Protein AF-A0A535L6H9-F1 (afdb_monomer)

Sequence (339 aa):
MADSEIERLRDAIDCAWEEALKFGLDPFPTHFELVPATIMYEFASYGLPGRFSHWTHGKAYYRQKMQYDFGLSKIYEMVVNTNPSYAFLMDMNNLLQNTFVAAHVFGHTDFFKNNAYFQSTSRRMIDKVSIHAERVAKYEFDHGKAEVERFLDAALSIQEHIDYNLLLHGDESPKKEEQKSTRPTTEYDDLWGLDRKAKEAEEERDRRPGRPPKFPEKPEKDILLFLMRYAPHLQPWQRDIIEIVRTEMLYFIPQAQTKVMNEGWACLTGESLVLTERGLLRYDTLHELLAQGEGVTVGSGNGAPDSITDRHVRRNASTIRLRTRRGLVLEGDDEHKLN

Solvent-accessible surface area (backbone atoms only — not comparable to full-atom values): 20198 Å² total; per-residue (Å²): 132,58,74,70,55,54,51,54,47,51,54,42,43,54,50,38,51,56,50,40,47,73,77,65,51,65,46,51,61,68,48,79,43,79,36,54,67,72,57,53,36,44,38,70,32,59,70,48,69,56,52,60,92,53,70,68,36,56,53,39,26,52,53,54,47,52,33,37,79,70,70,74,48,83,78,66,66,50,77,47,82,31,73,64,18,44,34,40,37,42,61,89,52,54,71,69,54,49,43,53,48,49,43,48,49,46,52,43,34,22,44,55,68,72,37,73,67,41,69,85,44,59,47,60,47,59,64,49,31,37,55,48,22,53,53,52,54,49,45,26,69,77,66,34,52,73,56,45,48,57,51,48,52,56,48,59,74,50,43,81,44,47,62,83,60,67,79,73,70,67,66,95,60,84,76,71,83,77,76,82,78,87,70,89,84,56,102,67,53,72,79,75,34,58,69,52,52,51,49,51,52,49,54,57,60,64,69,42,89,88,62,79,76,66,80,62,86,60,92,72,70,25,50,50,62,47,47,57,73,65,48,85,85,62,48,74,69,56,36,45,53,39,50,49,50,45,55,53,38,63,54,49,45,42,56,67,75,39,40,56,80,65,77,48,63,103,52,80,49,55,80,37,74,40,70,36,83,89,40,78,37,38,39,46,60,49,50,50,42,50,71,73,68,48,89,55,38,28,76,59,86,76,87,46,74,36,68,73,84,78,86,87,83,75,79,90,61,62,67,47,72,50,69,47,97,87,68,52,74,49,63,31,56,67,83,65,78,84,131

Secondary structure (DSSP, 8-state):
--HHHHHHHHHHHHHHHHHHHHTT--PPPEEEEEE-HHHHHHHHHHSSTTPPP-HHHHHHHHHHHHHHHTTS----EEEE--SSEEEEEETTS-HHHHHHHHHHHHHHHHHHHH-GGGTTS-TTHHHHHHHHHHHHHHHHHHH-HHHHHHHHHHHHHTTT-S---TTT--------------PPPPTTTTTS-HHHHHHHHHHHHHTSTTPPPPSSSS--S-HHHHHHHH-TT--HHHHHHHHHHHHHHHHHHHHHHHHHHHH--S---TT-EEEETTEEEEHHHHHHHHHTT---EEE-SSSSEEE-------TT--EEEEE-TTS-EEEEETT----

Foldseek 3Di:
DPPVLVVVLVVLLVVLVVVCVVVVFDFAQEDEDEDEQLVVLLCVLQVAPQAADAVSSVVSSVVVVVCVVVPNDDDQWDWDQARNIYIYGYPLFGSVSSSVVSSLNSLLRSCCVPPLLNPPAYNPVNVVRNVVNVLLVVCCVVVNVVVSNVLLVVLLVCLLQADLPSVVPPDPPVPPPDDPPDDDDDPCVVVVCPVVVVVVVVVVVQPDPPDDAPVPVDDHSGVLVSCLPPVPPDDPSSSVSSVSSNSVSSNCSSCVVCVCVSVDFPDADQQDWAQWPVGTDRVVVVVVCVVVVHWIWHDPSNRDTDTDPDDDDDDPADKDWDADPSGDIGIDGPPGDDD

Radius of gyration: 25.87 Å; Cα contacts (8 Å, |Δi|>4): 341; chains: 1; bounding box: 66×42×80 Å

Mean predicted aligned error: 10.86 Å

pLDDT: mean 82.56, std 14.6, range [33.84, 97.5]

Structure (mmCIF, N/CA/C/O backbone):
data_AF-A0A535L6H9-F1
#
_entry.id   AF-A0A535L6H9-F1
#
loop_
_atom_site.group_PDB
_atom_site.id
_atom_site.type_symbol
_atom_site.label_atom_id
_atom_site.label_alt_id
_atom_site.label_comp_id
_atom_site.label_asym_id
_atom_site.label_entity_id
_atom_site.label_seq_id
_atom_site.pdbx_PDB_ins_code
_atom_site.Cartn_x
_atom_site.Cartn_y
_atom_site.Cartn_z
_atom_site.occupancy
_atom_site.B_iso_or_equiv
_atom_site.auth_seq_id
_atom_site.auth_comp_id
_atom_site.auth_asym_id
_atom_site.auth_atom_id
_atom_site.pdbx_PDB_model_num
ATOM 1 N N . MET A 1 1 ? 9.678 1.166 24.177 1.00 59.25 1 MET A N 1
ATOM 2 C CA . MET A 1 1 ? 8.694 0.451 25.017 1.00 59.25 1 MET A CA 1
ATOM 3 C C . MET A 1 1 ? 9.437 -0.386 26.037 1.00 59.25 1 MET A C 1
ATOM 5 O O . MET A 1 1 ? 10.526 -0.853 25.720 1.00 59.25 1 MET A O 1
ATOM 9 N N . ALA A 1 2 ? 8.897 -0.531 27.245 1.00 71.12 2 ALA A N 1
ATOM 10 C CA . ALA A 1 2 ? 9.443 -1.484 28.214 1.00 71.12 2 ALA A CA 1
ATOM 11 C C . ALA A 1 2 ? 9.148 -2.922 27.744 1.00 71.12 2 ALA A C 1
ATOM 13 O O . ALA A 1 2 ? 8.115 -3.146 27.117 1.00 71.12 2 ALA A O 1
ATOM 14 N N . ASP A 1 3 ? 10.004 -3.897 28.065 1.00 76.06 3 ASP A N 1
ATOM 15 C CA . ASP A 1 3 ? 9.815 -5.302 27.646 1.00 76.06 3 ASP A CA 1
ATOM 16 C C . ASP A 1 3 ? 8.433 -5.860 28.042 1.00 76.06 3 ASP A C 1
ATOM 18 O O . ASP A 1 3 ? 7.817 -6.614 27.293 1.00 76.06 3 ASP A O 1
ATOM 22 N N . SER A 1 4 ? 7.881 -5.392 29.166 1.00 83.56 4 SER A N 1
ATOM 23 C CA . SER A 1 4 ? 6.543 -5.760 29.642 1.00 83.56 4 SER A CA 1
ATOM 24 C C . SER A 1 4 ? 5.392 -5.252 28.764 1.00 83.56 4 SER A C 1
ATOM 26 O O . SER A 1 4 ? 4.327 -5.865 28.733 1.00 83.56 4 SER A O 1
ATOM 28 N N . GLU A 1 5 ? 5.562 -4.138 28.048 1.00 82.75 5 GLU A N 1
ATOM 29 C CA . GLU A 1 5 ? 4.553 -3.638 27.106 1.00 82.75 5 GLU A CA 1
ATOM 30 C C . GLU A 1 5 ? 4.551 -4.450 25.811 1.00 82.75 5 GLU A C 1
ATOM 32 O O . GLU A 1 5 ? 3.490 -4.672 25.233 1.00 82.75 5 GLU A O 1
ATOM 37 N N . ILE A 1 6 ? 5.723 -4.932 25.385 1.00 87.31 6 ILE A N 1
ATOM 38 C CA . ILE A 1 6 ? 5.862 -5.789 24.202 1.00 87.31 6 ILE A CA 1
ATOM 39 C C . ILE A 1 6 ? 5.200 -7.146 24.455 1.00 87.31 6 ILE A C 1
ATOM 41 O O . ILE A 1 6 ? 4.493 -7.645 23.583 1.00 87.31 6 ILE A O 1
ATOM 45 N N . GLU A 1 7 ? 5.380 -7.727 25.643 1.00 89.94 7 GLU A N 1
ATOM 46 C CA . GLU A 1 7 ? 4.682 -8.959 26.036 1.00 89.94 7 GLU A CA 1
ATOM 47 C C . GLU A 1 7 ? 3.162 -8.770 26.036 1.00 89.94 7 GLU A C 1
ATOM 49 O O . GLU A 1 7 ? 2.452 -9.532 25.387 1.00 89.94 7 GLU A O 1
ATOM 54 N N . ARG A 1 8 ? 2.661 -7.687 26.643 1.00 91.81 8 ARG A N 1
ATOM 55 C CA . ARG A 1 8 ? 1.223 -7.370 26.612 1.00 91.81 8 ARG A CA 1
ATOM 56 C C . ARG A 1 8 ? 0.688 -7.172 25.199 1.00 91.81 8 ARG A C 1
ATOM 58 O O . ARG A 1 8 ? -0.452 -7.536 24.924 1.00 91.81 8 ARG A O 1
ATOM 65 N N . LEU A 1 9 ? 1.478 -6.564 24.313 1.00 91.62 9 LEU A N 1
ATOM 66 C CA . LEU A 1 9 ? 1.094 -6.397 22.917 1.00 91.62 9 LEU A CA 1
ATOM 67 C C . LEU A 1 9 ? 1.018 -7.750 22.204 1.00 91.62 9 LEU A C 1
ATOM 69 O O . LEU A 1 9 ? 0.071 -7.968 21.457 1.00 91.62 9 LEU A O 1
ATOM 73 N N . ARG A 1 10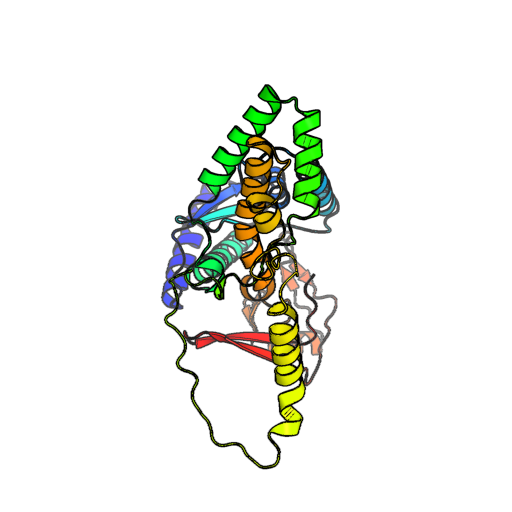 ? 1.963 -8.664 22.454 1.00 93.19 10 ARG A N 1
ATOM 74 C CA . ARG A 1 10 ? 1.914 -10.032 21.911 1.00 93.19 10 ARG A CA 1
ATOM 75 C C . ARG A 1 10 ? 0.657 -10.767 22.366 1.00 93.19 10 ARG A C 1
ATOM 77 O O . ARG A 1 10 ? -0.084 -11.239 21.512 1.00 93.19 10 ARG A O 1
ATOM 84 N N . ASP A 1 11 ? 0.359 -10.746 23.664 1.00 94.69 11 ASP A N 1
ATOM 85 C CA . ASP A 1 11 ? -0.860 -11.360 24.206 1.00 94.69 11 ASP A CA 1
ATOM 86 C C . ASP A 1 11 ? -2.126 -10.761 23.567 1.00 94.69 11 ASP A C 1
ATOM 88 O O . ASP A 1 11 ? -3.087 -11.466 23.252 1.00 94.69 11 ASP A O 1
ATOM 92 N N . ALA A 1 12 ? -2.133 -9.442 23.343 1.00 93.38 12 ALA A N 1
ATOM 93 C CA . ALA A 1 12 ? -3.243 -8.758 22.690 1.00 93.38 12 ALA A CA 1
ATOM 94 C C . ALA A 1 12 ? -3.381 -9.131 21.203 1.00 93.38 12 ALA A C 1
ATOM 96 O O . ALA A 1 12 ? -4.505 -9.257 20.717 1.00 93.38 12 ALA A O 1
ATOM 97 N N . ILE A 1 13 ? -2.265 -9.320 20.489 1.00 95.25 13 ILE A N 1
ATOM 98 C CA . ILE A 1 13 ? -2.244 -9.793 19.096 1.00 95.25 13 ILE A CA 1
ATOM 99 C C . ILE A 1 13 ? -2.797 -11.220 19.016 1.00 95.25 13 ILE A C 1
ATOM 101 O O . ILE A 1 13 ? -3.639 -11.488 18.158 1.00 95.25 13 ILE A O 1
ATOM 105 N N . ASP A 1 14 ? -2.389 -12.108 19.924 1.00 95.19 14 ASP A N 1
ATOM 106 C CA . ASP A 1 14 ? -2.874 -13.493 19.974 1.00 95.19 14 ASP A CA 1
ATOM 107 C C . ASP A 1 14 ? -4.382 -13.544 20.265 1.00 95.19 14 ASP A C 1
ATOM 109 O O . ASP A 1 14 ? -5.137 -14.233 19.578 1.00 95.19 14 ASP A O 1
ATOM 113 N N . CYS A 1 15 ? -4.852 -12.731 21.214 1.00 94.88 15 CYS A N 1
ATOM 114 C CA . CYS A 1 15 ? -6.280 -12.578 21.491 1.00 94.88 15 CYS A CA 1
ATOM 115 C C . CYS A 1 15 ? -7.051 -12.061 20.261 1.00 94.88 15 CYS A C 1
ATOM 117 O O . CYS A 1 15 ? -8.089 -12.612 19.890 1.00 94.88 15 CYS A O 1
ATOM 119 N N . ALA A 1 16 ? -6.525 -11.038 19.577 1.00 93.88 16 ALA A N 1
ATOM 120 C CA . ALA A 1 16 ? -7.138 -10.498 18.365 1.00 93.88 16 ALA A CA 1
ATOM 121 C C . ALA A 1 16 ? -7.185 -11.528 17.221 1.00 93.88 16 ALA A C 1
ATOM 123 O O . ALA A 1 16 ? -8.161 -11.560 16.469 1.00 93.88 16 ALA A O 1
ATOM 124 N N . TRP A 1 17 ? -6.173 -12.391 17.109 1.00 94.56 17 TRP A N 1
ATOM 125 C CA . TRP A 1 17 ? -6.156 -13.495 16.151 1.00 94.56 17 TRP A CA 1
ATOM 126 C C . TRP A 1 17 ? -7.264 -14.512 16.447 1.00 94.56 17 TRP A C 1
ATOM 128 O O . TRP A 1 17 ? -8.021 -14.884 15.548 1.00 94.56 17 TRP A O 1
ATOM 138 N N . GLU A 1 18 ? -7.413 -14.933 17.706 1.00 95.62 18 GLU A N 1
ATOM 139 C CA . GLU A 1 18 ? -8.485 -15.850 18.106 1.00 95.62 18 GLU A CA 1
ATOM 140 C C . GLU A 1 18 ? -9.877 -15.268 17.839 1.00 95.62 18 GLU A C 1
ATOM 142 O O . GLU A 1 18 ? -10.751 -15.967 17.320 1.00 95.62 18 GLU A O 1
ATOM 147 N N . GLU A 1 19 ? -10.091 -13.991 18.162 1.00 92.75 19 GLU A N 1
ATOM 148 C CA . GLU A 1 19 ? -11.353 -13.310 17.873 1.00 92.75 19 GLU A CA 1
ATOM 149 C C . GLU A 1 19 ? -11.615 -13.226 16.367 1.00 92.75 19 GLU A C 1
ATOM 151 O O . GLU A 1 19 ? -12.715 -13.559 15.924 1.00 92.75 19 GLU A O 1
ATOM 156 N N . ALA A 1 20 ? -10.610 -12.884 15.552 1.00 91.56 20 ALA A N 1
ATOM 157 C CA . ALA A 1 20 ? -10.744 -12.867 14.095 1.00 91.56 20 ALA A CA 1
ATOM 158 C C . ALA A 1 20 ? -11.245 -14.219 13.552 1.00 91.56 20 ALA A C 1
ATOM 160 O O . ALA A 1 20 ? -12.176 -14.258 12.741 1.00 91.56 20 ALA A O 1
ATOM 161 N N . LEU A 1 21 ? -10.705 -15.333 14.058 1.00 92.81 21 LEU A N 1
ATOM 162 C CA . LEU A 1 21 ? -11.169 -16.676 13.698 1.00 92.81 21 LEU A CA 1
ATOM 163 C C . LEU A 1 21 ? -12.608 -16.952 14.169 1.00 92.81 21 LEU A C 1
ATOM 165 O O . LEU A 1 21 ? -13.379 -17.570 13.432 1.00 92.81 21 LEU A O 1
ATOM 169 N N . LYS A 1 22 ? -13.013 -16.469 15.353 1.00 92.00 22 LYS A N 1
ATOM 170 C CA . LYS A 1 22 ? -14.402 -16.585 15.852 1.00 92.00 22 LYS A CA 1
ATOM 171 C C . LYS A 1 22 ? -15.393 -15.792 14.996 1.00 92.00 22 LYS A C 1
ATOM 173 O O . LYS A 1 22 ? -16.501 -16.270 14.759 1.00 92.00 22 LYS A O 1
ATOM 178 N N . PHE A 1 23 ? -14.984 -14.636 14.467 1.00 87.06 23 PHE A N 1
ATOM 179 C CA . PHE A 1 23 ? -15.735 -13.882 13.450 1.00 87.06 23 PHE A CA 1
ATOM 180 C C . PHE A 1 23 ? -15.766 -14.585 12.080 1.00 87.06 23 PHE A C 1
ATOM 182 O O . PHE A 1 23 ? -16.432 -14.125 11.149 1.00 87.06 23 PHE A O 1
ATOM 189 N N . GLY A 1 24 ? -15.065 -15.713 11.947 1.00 88.56 24 GLY A N 1
ATOM 190 C CA . GLY A 1 24 ? -14.987 -16.518 10.739 1.00 88.56 24 GLY A CA 1
ATOM 191 C C . GLY A 1 24 ? -14.031 -15.957 9.695 1.00 88.56 24 GLY A C 1
ATOM 192 O O . GLY A 1 24 ? -14.169 -16.342 8.533 1.00 88.56 24 GLY A O 1
ATOM 193 N N . LEU A 1 25 ? -13.137 -15.027 10.063 1.00 90.94 25 LEU A N 1
ATOM 194 C CA . LEU A 1 25 ? -12.056 -14.516 9.213 1.00 90.94 25 LEU A CA 1
ATOM 195 C C . LEU A 1 25 ? -11.006 -15.597 8.945 1.00 90.94 25 LEU A C 1
ATOM 197 O O . LEU A 1 25 ? -10.788 -16.489 9.758 1.00 90.94 25 LEU A O 1
ATOM 201 N N . ASP A 1 26 ? -10.367 -15.501 7.785 1.00 92.00 26 ASP A N 1
ATOM 202 C CA . ASP A 1 26 ? -9.274 -16.361 7.342 1.00 92.00 26 ASP A CA 1
ATOM 203 C C . ASP A 1 26 ? -8.062 -15.496 6.926 1.00 92.00 26 ASP A C 1
ATOM 205 O O . ASP A 1 26 ? -7.744 -15.395 5.737 1.00 92.00 26 ASP A O 1
ATOM 209 N N . PRO A 1 27 ? -7.404 -14.809 7.880 1.00 93.31 27 PRO A N 1
ATOM 210 C CA . PRO A 1 27 ? -6.222 -13.994 7.607 1.00 93.31 27 PRO A CA 1
ATOM 211 C C . PRO A 1 27 ? -4.996 -14.835 7.215 1.00 93.31 27 PRO A C 1
ATOM 213 O O . PRO A 1 27 ? -4.892 -16.029 7.513 1.00 93.31 27 PRO A O 1
ATOM 216 N N . PHE A 1 28 ? -4.020 -14.212 6.548 1.00 93.38 28 PHE A N 1
ATOM 217 C CA . PHE A 1 28 ? -2.695 -14.824 6.400 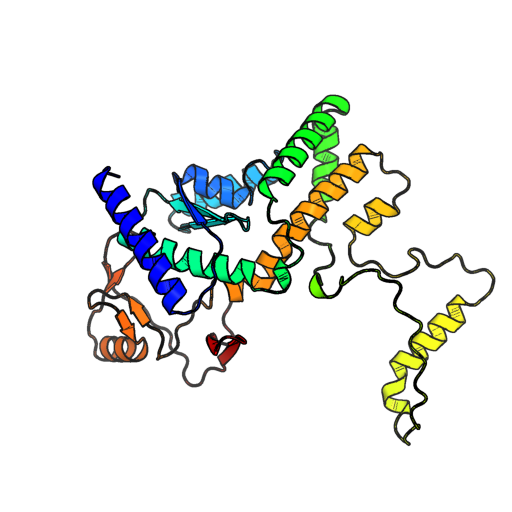1.00 93.38 28 PHE A CA 1
ATOM 218 C C . PHE A 1 28 ? -1.958 -14.835 7.747 1.00 93.38 28 PHE A C 1
ATOM 220 O O . PHE A 1 28 ? -2.123 -13.901 8.538 1.00 93.38 28 PHE A O 1
ATOM 227 N N . PRO A 1 29 ? -1.081 -15.828 8.002 1.00 94.06 29 PRO A N 1
ATOM 228 C CA . PRO A 1 29 ? -0.127 -15.732 9.101 1.00 94.06 29 PRO A CA 1
ATOM 229 C C . PRO A 1 29 ? 0.637 -14.412 8.983 1.00 94.06 29 PRO A C 1
ATOM 231 O O . PRO A 1 29 ? 1.182 -14.124 7.917 1.00 94.06 29 PRO A O 1
ATOM 234 N N . THR A 1 30 ? 0.630 -13.600 10.039 1.00 94.50 30 THR A N 1
ATOM 235 C CA . THR A 1 30 ? 1.145 -12.226 9.989 1.00 94.50 30 THR A CA 1
ATOM 236 C C . THR A 1 30 ? 2.315 -12.057 10.945 1.00 94.50 30 THR A C 1
ATOM 238 O O . THR A 1 30 ? 2.217 -12.392 12.123 1.00 94.50 30 THR A O 1
ATOM 241 N N . HIS A 1 31 ? 3.427 -11.535 10.434 1.00 94.12 31 HIS A N 1
ATOM 242 C CA . HIS A 1 31 ? 4.571 -11.120 11.228 1.00 94.12 31 HIS A CA 1
ATOM 243 C C . HIS A 1 31 ? 4.452 -9.631 11.549 1.00 94.12 31 HIS A C 1
ATOM 245 O O . HIS A 1 31 ? 4.424 -8.807 10.634 1.00 94.12 31 HIS A O 1
ATOM 251 N N . PHE A 1 32 ? 4.378 -9.302 12.838 1.00 94.38 32 PHE A N 1
ATOM 252 C CA . PHE A 1 32 ? 4.325 -7.925 13.317 1.00 94.38 32 PHE A CA 1
ATOM 253 C C . PHE A 1 32 ? 5.715 -7.434 13.713 1.00 94.38 32 PHE A C 1
ATOM 255 O O . PHE A 1 32 ? 6.393 -8.073 14.520 1.00 94.38 32 PHE A O 1
ATOM 262 N N . GLU A 1 33 ? 6.100 -6.271 13.198 1.00 93.19 33 GLU A N 1
ATOM 263 C CA . GLU A 1 33 ? 7.355 -5.604 13.534 1.00 93.19 33 GLU A CA 1
ATOM 264 C C . GLU A 1 33 ? 7.091 -4.165 13.986 1.00 93.19 33 GLU A C 1
ATOM 266 O O . GLU A 1 33 ? 6.345 -3.421 13.349 1.00 93.19 33 GLU A O 1
ATOM 271 N N . LEU A 1 34 ? 7.699 -3.769 15.105 1.00 92.62 34 LEU A N 1
ATOM 272 C CA . LEU A 1 34 ? 7.645 -2.396 15.596 1.00 92.62 34 LEU A CA 1
ATOM 273 C C . LEU A 1 34 ? 8.752 -1.581 14.939 1.00 92.62 34 LEU A C 1
ATOM 275 O O . LEU A 1 34 ? 9.929 -1.907 15.088 1.00 92.62 34 LEU A O 1
ATOM 279 N N . VAL A 1 35 ? 8.373 -0.509 14.249 1.00 92.12 35 VAL A N 1
ATOM 280 C CA . VAL A 1 35 ? 9.304 0.332 13.497 1.00 92.12 35 VAL A CA 1
ATOM 281 C C . VAL A 1 35 ? 9.192 1.799 13.906 1.00 92.12 35 VAL A C 1
ATOM 283 O O . VAL A 1 35 ? 8.097 2.276 14.225 1.00 92.12 35 VAL A O 1
ATOM 286 N N . PRO A 1 36 ? 10.308 2.548 13.863 1.00 91.69 36 PRO A N 1
ATOM 287 C CA . PRO A 1 36 ? 10.274 3.982 14.084 1.00 91.69 36 PRO A CA 1
ATOM 288 C C . PRO A 1 36 ? 9.564 4.692 12.930 1.00 91.69 36 PRO A C 1
ATOM 290 O O . PRO A 1 36 ? 9.554 4.224 11.787 1.00 91.69 36 PRO A O 1
ATOM 293 N N . ALA A 1 37 ? 9.036 5.885 13.210 1.00 87.75 37 ALA A N 1
ATOM 294 C CA . ALA A 1 37 ? 8.312 6.695 12.230 1.00 87.75 37 ALA A CA 1
ATOM 295 C C . ALA A 1 37 ? 9.088 6.905 10.912 1.00 87.75 37 ALA A C 1
ATOM 297 O O . ALA A 1 37 ? 8.502 6.854 9.835 1.00 87.75 37 ALA A O 1
ATOM 298 N N . THR A 1 38 ? 10.413 7.080 10.966 1.00 88.56 38 THR A N 1
ATOM 299 C CA . THR A 1 38 ? 11.249 7.255 9.765 1.00 88.56 38 THR A CA 1
ATOM 300 C C . THR A 1 38 ? 11.177 6.061 8.818 1.00 88.56 38 THR A C 1
ATOM 302 O O . THR A 1 38 ? 11.058 6.254 7.613 1.00 88.56 38 THR A O 1
ATOM 305 N N . ILE A 1 39 ? 11.194 4.841 9.356 1.00 91.00 39 ILE A N 1
ATOM 306 C CA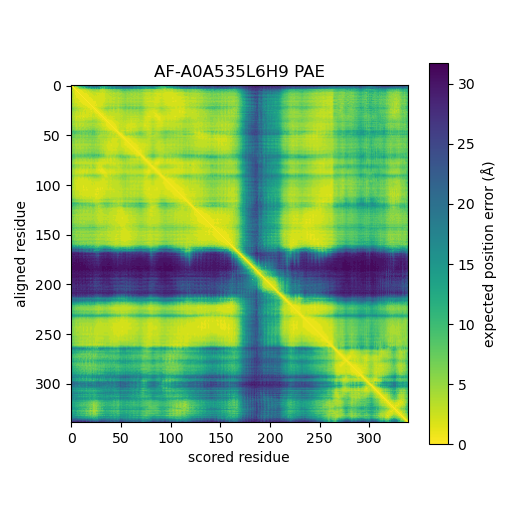 . ILE A 1 39 ? 11.104 3.608 8.566 1.00 91.00 39 ILE A CA 1
ATOM 307 C C . ILE A 1 39 ? 9.676 3.418 8.042 1.00 91.00 39 ILE A C 1
ATOM 309 O O . ILE A 1 39 ? 9.487 3.053 6.885 1.00 91.00 39 ILE A O 1
ATOM 313 N N . MET A 1 40 ? 8.660 3.769 8.839 1.00 90.44 40 MET A N 1
ATOM 314 C CA . MET A 1 40 ? 7.264 3.744 8.386 1.00 90.44 40 MET A CA 1
ATOM 315 C C . MET A 1 40 ? 7.051 4.623 7.143 1.00 90.44 40 MET A C 1
ATOM 317 O O . MET A 1 40 ? 6.459 4.190 6.153 1.00 90.44 40 MET A O 1
ATOM 321 N N . TYR A 1 41 ? 7.570 5.854 7.159 1.00 89.31 41 TYR A N 1
ATOM 322 C CA . TYR A 1 41 ? 7.450 6.764 6.016 1.00 89.31 41 TYR A CA 1
ATOM 323 C C . TYR A 1 41 ? 8.313 6.353 4.826 1.00 89.31 41 TYR A C 1
ATOM 325 O O . TYR A 1 41 ? 7.951 6.648 3.684 1.00 89.31 41 TYR A O 1
ATOM 333 N N . GLU A 1 42 ? 9.422 5.656 5.063 1.00 89.50 42 GLU A N 1
ATOM 334 C CA . GLU A 1 42 ? 10.204 5.032 3.999 1.00 89.50 42 GLU A CA 1
ATOM 335 C C . GLU A 1 42 ? 9.366 3.973 3.278 1.00 89.50 42 GLU A C 1
ATOM 337 O O . GLU A 1 42 ? 9.178 4.076 2.062 1.00 89.50 42 GLU A O 1
ATOM 342 N N . PHE A 1 43 ? 8.740 3.048 4.013 1.00 89.31 43 PHE A N 1
ATOM 343 C CA . PHE A 1 43 ? 7.826 2.071 3.418 1.00 89.31 43 PHE A CA 1
ATOM 344 C C . PHE A 1 43 ? 6.643 2.725 2.714 1.00 89.31 43 PHE A C 1
ATOM 346 O O . PHE A 1 43 ? 6.291 2.302 1.620 1.00 89.31 43 PHE A O 1
ATOM 353 N N . ALA A 1 44 ? 6.063 3.789 3.268 1.00 86.75 44 ALA A N 1
ATOM 354 C CA . ALA A 1 44 ? 4.969 4.509 2.615 1.00 86.75 44 ALA A CA 1
ATOM 355 C C . ALA A 1 44 ? 5.369 5.154 1.280 1.00 86.75 44 ALA A C 1
ATOM 357 O O . ALA A 1 44 ? 4.522 5.371 0.415 1.00 86.75 44 ALA A O 1
ATOM 358 N N . SER A 1 45 ? 6.651 5.470 1.110 1.00 88.56 45 SER A N 1
ATOM 359 C CA . SER A 1 45 ? 7.154 6.198 -0.058 1.00 88.56 45 SER A CA 1
ATOM 360 C C . SER A 1 45 ? 7.701 5.277 -1.134 1.00 88.56 45 SER A C 1
ATOM 362 O O . SER A 1 45 ? 7.518 5.537 -2.322 1.00 88.56 45 SER A O 1
ATOM 364 N N . TYR A 1 46 ? 8.353 4.191 -0.722 1.00 87.19 46 TYR A N 1
ATOM 365 C CA . TYR A 1 46 ? 8.800 3.137 -1.625 1.00 87.19 46 TYR A CA 1
ATOM 366 C C . TYR A 1 46 ? 7.675 2.134 -1.920 1.00 87.19 46 TYR A C 1
ATOM 368 O O . TYR A 1 46 ? 7.690 1.484 -2.958 1.00 87.19 46 TYR A O 1
ATOM 376 N N . GLY A 1 47 ? 6.672 1.994 -1.058 1.00 85.19 47 GLY A N 1
ATOM 377 C CA . GLY A 1 47 ? 5.573 1.026 -1.164 1.00 85.19 47 GLY A CA 1
ATOM 378 C C . GLY A 1 47 ? 5.960 -0.404 -0.768 1.00 85.19 47 GLY A C 1
ATOM 379 O O . GLY A 1 47 ? 5.163 -1.105 -0.154 1.00 85.19 47 GLY A O 1
ATOM 380 N N . LEU A 1 48 ? 7.181 -0.842 -1.088 1.00 86.81 48 LEU A N 1
ATOM 381 C CA . LEU A 1 48 ? 7.736 -2.139 -0.694 1.00 86.81 48 LEU A CA 1
ATOM 382 C C . LEU A 1 48 ? 9.193 -1.992 -0.227 1.00 86.81 48 LEU A C 1
ATOM 384 O O . LEU A 1 48 ? 9.925 -1.180 -0.802 1.00 86.81 48 LEU A O 1
ATOM 388 N N . PRO A 1 49 ? 9.640 -2.793 0.760 1.00 85.06 49 PRO A N 1
ATOM 389 C CA . PRO A 1 49 ? 11.051 -2.863 1.136 1.00 85.06 49 PRO A CA 1
ATOM 390 C C . PRO A 1 49 ? 11.903 -3.386 -0.028 1.00 85.06 49 PRO A C 1
ATOM 392 O O . PRO A 1 49 ? 11.503 -4.323 -0.714 1.00 85.06 49 PRO A O 1
ATOM 395 N N . GLY A 1 50 ? 13.091 -2.807 -0.234 1.00 84.06 50 GLY A N 1
ATOM 396 C CA . GLY A 1 50 ? 14.078 -3.326 -1.192 1.00 84.06 50 GLY A CA 1
ATOM 397 C C . GLY A 1 50 ? 13.824 -2.996 -2.668 1.00 84.06 50 GLY A C 1
ATOM 398 O O . GLY A 1 50 ? 14.447 -3.608 -3.530 1.00 84.06 50 GLY A O 1
ATOM 399 N N . ARG A 1 51 ? 12.934 -2.045 -2.989 1.00 90.94 51 ARG A N 1
ATOM 400 C CA . ARG A 1 51 ? 12.773 -1.544 -4.369 1.00 90.94 51 ARG A CA 1
ATOM 401 C C . ARG A 1 51 ? 14.009 -0.789 -4.857 1.00 90.94 51 ARG A C 1
ATOM 403 O O . ARG A 1 51 ? 14.814 -0.290 -4.070 1.00 90.94 51 ARG A O 1
ATOM 410 N N . PHE A 1 52 ? 14.120 -0.656 -6.178 1.00 92.12 52 PHE A N 1
ATOM 411 C CA . PHE A 1 52 ? 15.178 0.132 -6.803 1.00 92.12 52 PHE A CA 1
ATOM 412 C C . PHE A 1 52 ? 15.170 1.591 -6.317 1.00 92.12 52 PHE A C 1
ATOM 414 O O . PHE A 1 52 ? 14.134 2.183 -5.990 1.00 92.12 52 PHE A O 1
ATOM 421 N N . SER A 1 53 ? 16.361 2.185 -6.285 1.00 90.06 53 SER A N 1
ATOM 422 C CA . SER A 1 53 ? 16.535 3.582 -5.898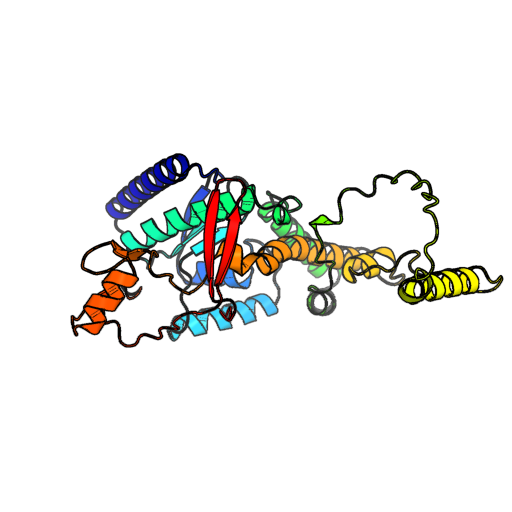 1.00 90.06 53 SER A CA 1
ATOM 423 C C . SER A 1 53 ? 16.074 4.507 -7.020 1.00 90.06 53 SER A C 1
ATOM 425 O O . SER A 1 53 ? 16.499 4.362 -8.162 1.00 90.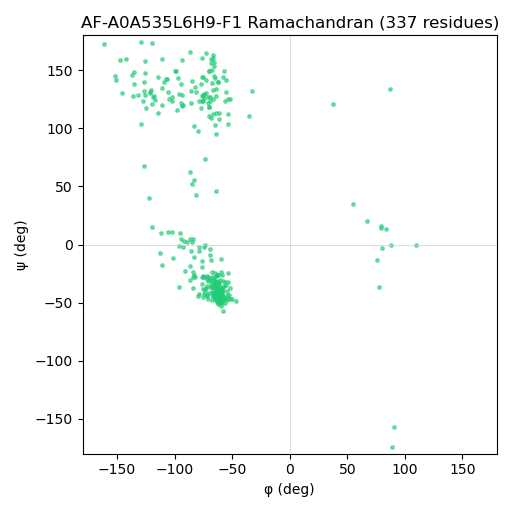06 53 SER A O 1
ATOM 427 N N . HIS A 1 54 ? 15.226 5.481 -6.694 1.00 92.62 54 HIS A N 1
ATOM 428 C CA . HIS A 1 54 ? 14.794 6.507 -7.637 1.00 92.62 54 HIS A CA 1
ATOM 429 C C . HIS A 1 54 ? 14.446 7.806 -6.906 1.00 92.62 54 HIS A C 1
ATOM 431 O O . HIS A 1 54 ? 13.917 7.785 -5.790 1.00 92.62 54 HIS A O 1
ATOM 437 N N . TRP A 1 55 ? 14.721 8.956 -7.525 1.00 92.19 55 TRP A N 1
ATOM 438 C CA . TRP A 1 55 ? 14.531 10.263 -6.885 1.00 92.19 55 TRP A CA 1
ATOM 439 C C . TRP A 1 55 ? 13.057 10.551 -6.549 1.00 92.19 55 TRP A C 1
ATOM 441 O O . TRP A 1 55 ? 12.776 11.265 -5.581 1.00 92.19 55 TRP A O 1
ATOM 451 N N . THR A 1 56 ? 12.102 9.970 -7.289 1.00 91.12 56 THR A N 1
ATOM 452 C CA . THR A 1 56 ? 10.662 10.110 -7.000 1.00 91.12 56 THR A CA 1
ATOM 453 C C . THR A 1 56 ? 10.291 9.528 -5.638 1.00 91.12 56 THR A C 1
ATOM 455 O O . THR A 1 56 ? 9.510 10.152 -4.920 1.00 91.12 56 THR A O 1
ATOM 458 N N . HIS A 1 57 ? 10.890 8.398 -5.241 1.00 91.38 57 HIS A N 1
ATOM 459 C CA . HIS A 1 57 ? 10.680 7.794 -3.921 1.00 91.38 57 HIS A CA 1
ATOM 460 C C . HIS A 1 57 ? 11.222 8.708 -2.815 1.00 91.38 57 HIS A C 1
ATOM 462 O O . HIS A 1 57 ? 10.540 8.956 -1.824 1.00 91.38 57 HIS A O 1
ATOM 468 N N . GLY A 1 58 ? 12.403 9.306 -3.019 1.00 91.50 58 GLY A N 1
ATOM 469 C CA . GLY A 1 58 ? 12.974 10.285 -2.085 1.00 91.50 58 GLY A CA 1
ATOM 470 C C . GLY A 1 58 ? 12.121 11.553 -1.948 1.00 91.50 58 GLY A C 1
ATOM 471 O O . GLY A 1 58 ? 11.910 12.056 -0.842 1.00 91.50 58 GLY A O 1
ATOM 472 N N . LYS A 1 59 ? 11.561 12.047 -3.059 1.00 92.81 59 LYS A N 1
ATOM 473 C CA . LYS A 1 59 ? 10.618 13.175 -3.050 1.00 92.81 59 LYS A CA 1
ATOM 474 C C . LYS A 1 59 ? 9.325 12.830 -2.302 1.00 92.81 59 LYS A C 1
ATOM 476 O O . LYS A 1 59 ? 8.834 13.662 -1.537 1.00 92.81 59 LYS A O 1
ATOM 481 N N . ALA A 1 60 ? 8.781 11.630 -2.513 1.00 91.19 60 ALA A N 1
ATOM 482 C CA . ALA A 1 60 ? 7.606 11.142 -1.792 1.00 91.19 60 ALA A CA 1
ATOM 483 C C . ALA A 1 60 ? 7.888 11.025 -0.286 1.00 91.19 60 ALA A C 1
ATOM 485 O O . ALA A 1 60 ? 7.114 11.551 0.510 1.00 91.19 60 ALA A O 1
ATOM 486 N N . TYR A 1 61 ? 9.046 10.475 0.088 1.00 92.25 61 TYR A N 1
ATOM 487 C CA . TYR A 1 61 ? 9.499 10.378 1.477 1.00 92.25 61 TYR A CA 1
ATOM 488 C C . TYR A 1 61 ? 9.545 11.726 2.167 1.00 92.25 61 TYR A C 1
ATOM 490 O O . TYR A 1 61 ? 8.955 11.898 3.234 1.00 92.25 61 TYR A O 1
ATOM 498 N N . TYR A 1 62 ? 10.179 12.710 1.532 1.00 91.50 62 TYR A N 1
ATOM 499 C CA . TYR A 1 62 ? 10.230 14.048 2.100 1.00 91.50 62 TYR A CA 1
ATOM 500 C C . TYR A 1 62 ? 8.826 14.636 2.283 1.00 91.50 62 TYR A C 1
ATOM 502 O O . TYR A 1 62 ? 8.533 15.208 3.328 1.00 91.50 62 TYR A O 1
ATOM 510 N N . ARG A 1 63 ? 7.920 14.446 1.314 1.00 91.12 63 ARG A N 1
ATOM 511 C CA . ARG A 1 63 ? 6.534 14.923 1.422 1.00 91.12 63 ARG A CA 1
ATOM 512 C C . ARG A 1 63 ? 5.785 14.273 2.591 1.00 91.12 63 ARG A C 1
ATOM 514 O O . ARG A 1 63 ? 5.161 15.002 3.358 1.00 91.12 63 ARG A O 1
ATOM 521 N N . GLN A 1 64 ? 5.858 12.951 2.734 1.00 88.38 64 GLN A N 1
ATOM 522 C CA . GLN A 1 64 ? 5.166 12.224 3.805 1.00 88.38 64 GLN A CA 1
ATOM 523 C C . GLN A 1 64 ? 5.738 12.567 5.180 1.00 88.38 64 GLN A C 1
ATOM 525 O O . GLN A 1 64 ? 4.991 12.881 6.105 1.00 88.38 64 GLN A O 1
ATOM 530 N N . LYS A 1 65 ? 7.069 12.610 5.293 1.00 88.69 65 LYS A N 1
ATOM 531 C CA . LYS A 1 65 ? 7.742 13.015 6.526 1.00 88.69 65 LYS A CA 1
ATOM 532 C C . LYS A 1 65 ? 7.356 14.437 6.941 1.00 88.69 65 LYS A C 1
ATOM 534 O O . LYS A 1 65 ? 7.036 14.661 8.099 1.00 88.69 65 LYS A O 1
ATOM 539 N N . MET A 1 66 ? 7.329 15.387 6.005 1.00 88.88 66 MET A N 1
ATOM 540 C CA . MET A 1 66 ? 6.934 16.765 6.315 1.00 88.88 66 MET A CA 1
ATOM 541 C C . MET A 1 66 ? 5.484 16.857 6.801 1.00 88.88 66 MET A C 1
ATOM 543 O O . MET A 1 66 ? 5.199 17.617 7.721 1.00 88.88 66 MET A O 1
ATOM 547 N N . GLN A 1 67 ? 4.561 16.079 6.223 1.00 86.81 67 GLN A N 1
ATOM 548 C CA . GLN A 1 67 ? 3.184 16.019 6.728 1.00 86.81 67 GLN A CA 1
ATOM 549 C C . GLN A 1 67 ? 3.126 15.508 8.169 1.00 86.81 67 GLN A C 1
ATOM 551 O O . GLN A 1 67 ? 2.357 16.044 8.963 1.00 86.81 67 GLN A O 1
ATOM 556 N N . TYR A 1 68 ? 3.951 14.521 8.513 1.00 84.50 68 TYR A N 1
ATOM 557 C CA . TYR A 1 68 ? 4.061 14.021 9.878 1.00 84.50 68 TYR A CA 1
ATOM 558 C C . TYR A 1 68 ? 4.667 15.035 10.844 1.00 84.50 68 TYR A C 1
ATOM 560 O O . TYR A 1 68 ? 4.095 15.276 11.904 1.00 84.50 68 TYR A O 1
ATOM 568 N N . ASP A 1 69 ? 5.777 15.670 10.466 1.00 85.75 69 ASP A N 1
ATOM 569 C CA . ASP A 1 69 ? 6.467 16.652 11.308 1.00 85.75 69 ASP A CA 1
ATOM 570 C C . ASP A 1 69 ? 5.552 17.855 11.628 1.00 85.75 69 ASP A C 1
ATOM 572 O O . ASP A 1 69 ? 5.640 18.439 12.708 1.00 85.75 69 ASP A O 1
ATOM 576 N N . PHE A 1 70 ? 4.626 18.194 10.721 1.00 87.88 70 PHE A N 1
ATOM 577 C CA . PHE A 1 70 ? 3.587 19.208 10.940 1.00 87.88 70 PHE A CA 1
ATOM 578 C C . PHE A 1 70 ? 2.283 18.677 11.562 1.00 87.88 70 PHE A C 1
ATOM 580 O O . PHE A 1 70 ? 1.338 19.448 11.722 1.00 87.88 70 PHE A O 1
ATOM 587 N N . GLY A 1 71 ? 2.196 17.388 11.900 1.00 81.44 71 GLY A N 1
ATOM 588 C CA . GLY A 1 71 ? 1.005 16.777 12.500 1.00 81.44 71 GLY A CA 1
ATOM 589 C C . 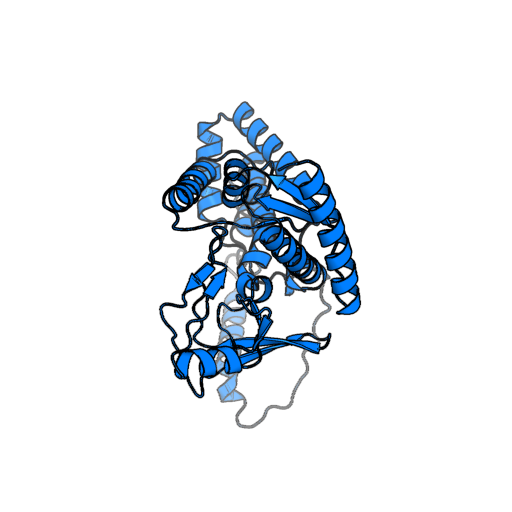GLY A 1 71 ? -0.216 16.704 11.574 1.00 81.44 71 GLY A C 1
ATOM 590 O O . GLY A 1 71 ? -1.339 16.581 12.054 1.00 81.44 71 GLY A O 1
ATOM 591 N N . LEU A 1 72 ? -0.018 16.797 10.255 1.00 81.00 72 LEU A N 1
ATOM 592 C CA . LEU A 1 72 ? -1.086 16.761 9.247 1.00 81.00 72 LEU A CA 1
ATOM 593 C C . LEU A 1 72 ? -1.515 15.336 8.884 1.00 81.00 72 LEU A C 1
ATOM 595 O O . LEU A 1 72 ? -2.630 15.134 8.409 1.00 81.00 72 LEU A O 1
ATOM 599 N N . SER A 1 73 ? -0.618 14.364 9.041 1.00 78.44 73 SER A N 1
ATOM 600 C CA . SER A 1 73 ? -0.870 12.963 8.709 1.00 78.44 73 SER A CA 1
ATOM 601 C C . SER A 1 73 ? -0.046 12.049 9.607 1.00 78.44 73 SER A C 1
ATOM 603 O O . SER A 1 73 ? 1.108 12.349 9.920 1.00 78.44 73 SER A O 1
ATOM 605 N N . LYS A 1 74 ? -0.637 10.925 10.012 1.00 82.06 74 LYS A N 1
ATOM 606 C CA . LYS A 1 74 ? 0.024 9.873 10.784 1.00 82.06 74 LYS A CA 1
ATOM 607 C C . LYS A 1 74 ? -0.359 8.521 10.196 1.00 82.06 74 LYS A C 1
ATOM 609 O O . LYS A 1 74 ? -1.539 8.230 10.036 1.00 82.06 74 LYS A O 1
ATOM 614 N N . ILE A 1 75 ? 0.647 7.708 9.891 1.00 85.00 75 ILE A N 1
ATOM 615 C CA . ILE A 1 75 ? 0.465 6.325 9.441 1.00 85.00 75 ILE A CA 1
ATOM 616 C C . ILE A 1 75 ? 0.534 5.425 10.671 1.00 85.00 75 ILE A C 1
ATOM 618 O O . ILE A 1 75 ? 1.542 5.430 11.374 1.00 85.00 75 ILE A O 1
ATOM 622 N N . TYR A 1 76 ? -0.534 4.686 10.955 1.00 84.81 76 TYR A N 1
ATOM 623 C CA . TYR A 1 76 ? -0.578 3.777 12.101 1.00 84.81 76 TYR A CA 1
ATOM 624 C C . TYR A 1 76 ? 0.055 2.419 11.771 1.00 84.81 76 TYR A C 1
ATOM 626 O O . TYR A 1 76 ? 0.807 1.885 12.594 1.00 84.81 76 TYR A O 1
ATOM 634 N N . GLU A 1 77 ? -0.161 1.942 10.544 1.00 90.31 77 GLU A N 1
ATOM 635 C CA . GLU A 1 77 ? 0.342 0.673 10.032 1.00 90.31 77 GLU A CA 1
ATOM 636 C C . GLU A 1 77 ? 0.778 0.730 8.570 1.00 90.31 77 GLU A C 1
ATOM 638 O O . GLU A 1 77 ? 0.339 1.566 7.782 1.00 90.31 77 GLU A O 1
ATOM 643 N N . MET A 1 78 ? 1.613 -0.238 8.202 1.00 91.00 78 MET A N 1
ATOM 644 C CA . MET A 1 78 ? 1.844 -0.632 6.818 1.00 91.00 78 MET A CA 1
ATOM 645 C C . MET A 1 78 ? 1.741 -2.150 6.718 1.00 91.00 78 MET A C 1
ATOM 647 O O . MET A 1 78 ? 2.419 -2.860 7.462 1.00 91.00 78 MET A O 1
ATOM 651 N N . VAL A 1 79 ? 0.935 -2.656 5.785 1.00 92.00 79 VAL A N 1
ATOM 652 C CA . VAL A 1 79 ? 0.758 -4.100 5.574 1.00 92.00 79 VAL A CA 1
ATOM 653 C C . VAL A 1 79 ? 1.200 -4.486 4.173 1.00 92.00 79 VAL A C 1
ATOM 655 O O . VAL A 1 79 ? 0.741 -3.926 3.179 1.00 92.00 79 VAL A O 1
ATOM 658 N N . VAL A 1 80 ? 2.080 -5.481 4.090 1.00 91.00 80 VAL A N 1
ATOM 659 C CA . VAL A 1 80 ? 2.565 -6.035 2.827 1.00 91.00 80 VAL A CA 1
ATOM 660 C C . VAL A 1 80 ? 1.864 -7.358 2.546 1.00 91.00 80 VAL A C 1
ATOM 662 O O . VAL A 1 80 ? 1.947 -8.298 3.332 1.00 91.00 80 VAL A O 1
ATOM 665 N N . ASN A 1 81 ? 1.208 -7.441 1.387 1.00 89.56 81 ASN A N 1
ATOM 666 C CA . ASN A 1 81 ? 0.467 -8.613 0.928 1.00 89.56 81 ASN A CA 1
ATOM 667 C C . ASN A 1 81 ? 1.393 -9.762 0.469 1.00 89.56 81 ASN A C 1
ATOM 669 O O . ASN A 1 81 ? 1.535 -10.060 -0.723 1.00 89.56 81 ASN A O 1
ATOM 673 N N . THR A 1 82 ? 2.014 -10.428 1.435 1.00 89.81 82 THR A N 1
ATOM 674 C CA . THR A 1 82 ? 2.803 -11.654 1.255 1.00 89.81 82 THR A CA 1
ATOM 675 C C . THR A 1 82 ? 2.220 -12.810 2.066 1.00 89.81 82 THR A C 1
ATOM 677 O O . THR A 1 82 ? 1.265 -12.641 2.821 1.00 89.81 82 THR A O 1
ATOM 680 N N . ASN A 1 83 ? 2.768 -14.015 1.890 1.00 89.50 83 ASN A N 1
ATOM 681 C CA . ASN A 1 83 ? 2.425 -15.169 2.722 1.00 89.50 83 ASN A CA 1
ATOM 682 C C . ASN A 1 83 ? 3.713 -15.832 3.259 1.00 89.50 83 ASN A C 1
ATOM 684 O O . ASN A 1 83 ? 4.381 -16.517 2.477 1.00 89.50 83 ASN A O 1
ATOM 688 N N . PRO A 1 84 ? 4.076 -15.638 4.546 1.00 92.88 84 PRO A N 1
ATOM 689 C CA . PRO A 1 84 ? 3.349 -14.872 5.570 1.00 92.88 84 PRO A CA 1
ATOM 690 C C . PRO A 1 84 ? 3.278 -13.368 5.257 1.00 92.88 84 PRO A C 1
ATOM 692 O O . PRO A 1 84 ? 4.125 -12.836 4.537 1.00 92.88 84 PRO A O 1
ATOM 695 N N . SER A 1 85 ? 2.249 -12.694 5.767 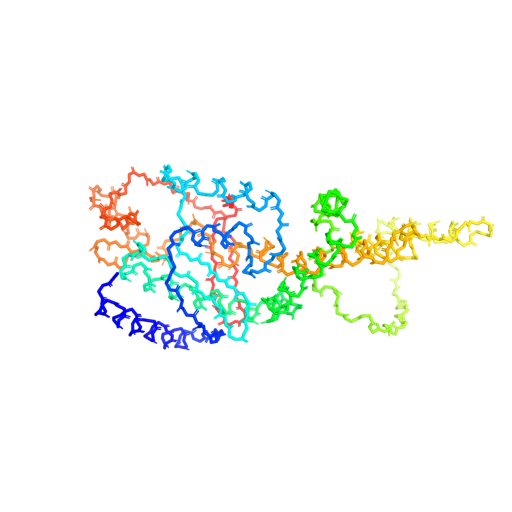1.00 92.75 85 SER A N 1
ATOM 696 C CA . SER A 1 85 ? 2.069 -11.245 5.629 1.00 92.75 85 SER A CA 1
ATOM 697 C C . SER A 1 85 ? 3.012 -10.512 6.577 1.00 92.75 85 SER A C 1
ATOM 699 O O . SER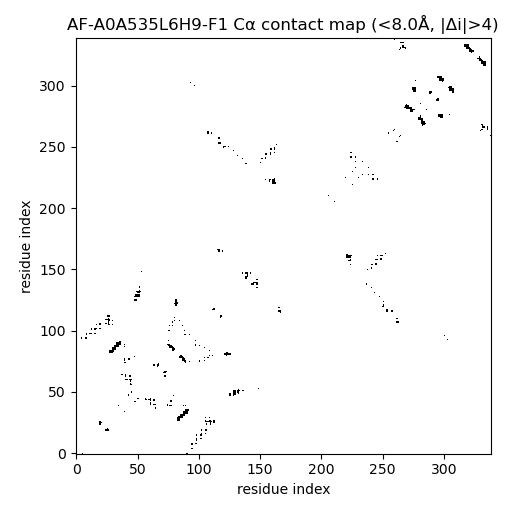 A 1 85 ? 3.218 -10.965 7.701 1.00 92.75 85 SER A O 1
ATOM 701 N N . TYR A 1 86 ? 3.548 -9.368 6.159 1.00 93.00 86 TYR A N 1
ATOM 702 C CA . TYR A 1 86 ? 4.325 -8.490 7.040 1.00 93.00 86 TYR A CA 1
ATOM 703 C C . TYR A 1 86 ? 3.491 -7.273 7.408 1.00 93.00 86 TYR A C 1
ATOM 705 O O . TYR A 1 86 ? 2.897 -6.643 6.532 1.00 93.00 86 TYR A O 1
ATOM 713 N N . ALA A 1 87 ? 3.441 -6.954 8.695 1.00 94.00 87 ALA A N 1
ATOM 714 C CA . ALA A 1 87 ? 2.754 -5.789 9.217 1.00 94.00 87 ALA A CA 1
ATOM 715 C C . ALA A 1 87 ? 3.708 -4.981 10.091 1.00 94.00 87 ALA A C 1
ATOM 717 O O . ALA A 1 87 ? 4.275 -5.486 11.059 1.00 94.00 87 ALA A O 1
ATOM 718 N N . PHE A 1 88 ? 3.870 -3.715 9.745 1.00 93.69 88 PHE A N 1
ATOM 719 C CA . PHE A 1 88 ? 4.712 -2.785 10.473 1.00 93.69 88 PHE A CA 1
ATOM 720 C C . PHE A 1 88 ? 3.823 -1.885 11.320 1.00 93.69 88 PHE A C 1
ATOM 722 O O . PHE A 1 88 ? 2.893 -1.265 10.801 1.00 93.69 88 PHE A O 1
ATOM 729 N N . LEU A 1 89 ? 4.114 -1.820 12.615 1.00 93.06 89 LEU A N 1
ATOM 730 C CA . LEU A 1 89 ? 3.415 -1.000 13.599 1.00 93.06 89 LEU A CA 1
ATOM 731 C C . LEU A 1 89 ? 4.324 0.149 14.037 1.00 93.06 89 LEU A C 1
ATOM 733 O O . LEU A 1 89 ? 5.523 -0.048 14.240 1.00 93.06 89 LEU A O 1
ATOM 737 N N . MET A 1 90 ? 3.766 1.346 14.215 1.00 89.31 90 MET A N 1
ATOM 738 C CA . MET A 1 90 ? 4.550 2.481 14.707 1.00 89.31 90 MET A CA 1
ATOM 739 C C . MET A 1 90 ? 4.875 2.326 16.203 1.00 89.31 90 MET A C 1
ATOM 741 O O . MET A 1 90 ? 3.991 2.106 17.033 1.00 89.31 90 MET A O 1
ATOM 745 N N . ASP A 1 91 ? 6.146 2.492 16.564 1.00 87.06 91 ASP A N 1
ATOM 746 C CA . ASP A 1 91 ? 6.638 2.392 17.947 1.00 87.06 91 ASP A CA 1
ATOM 747 C C . ASP A 1 91 ? 6.136 3.505 18.888 1.00 87.06 91 ASP A C 1
ATOM 749 O O . ASP A 1 91 ? 6.069 3.314 20.101 1.00 87.06 91 ASP A O 1
ATOM 753 N N . MET A 1 92 ? 5.750 4.654 18.334 1.00 84.25 92 MET A N 1
ATOM 754 C CA . MET A 1 92 ? 5.176 5.787 19.068 1.00 84.25 92 MET A CA 1
ATOM 755 C C . MET A 1 92 ? 3.692 5.606 19.419 1.00 84.25 92 MET A C 1
ATOM 757 O O . MET A 1 92 ? 3.110 6.460 20.092 1.00 84.25 92 MET A O 1
ATOM 761 N N . ASN A 1 93 ? 3.047 4.538 18.945 1.00 85.62 93 ASN A N 1
ATOM 762 C CA . ASN A 1 93 ? 1.670 4.233 19.313 1.00 85.62 93 ASN A CA 1
ATOM 763 C C . ASN A 1 93 ? 1.604 3.667 20.735 1.00 85.62 93 ASN A C 1
ATOM 765 O O . ASN A 1 93 ? 2.462 2.896 21.163 1.00 85.62 93 ASN A O 1
ATOM 769 N N . ASN A 1 94 ? 0.542 4.013 21.461 1.00 87.38 94 ASN A N 1
ATOM 770 C CA . ASN A 1 94 ? 0.273 3.384 22.749 1.00 87.38 94 ASN A CA 1
ATOM 771 C C . ASN A 1 94 ? -0.232 1.938 22.568 1.00 87.38 94 ASN A C 1
ATOM 773 O O . ASN A 1 94 ? -0.642 1.534 21.478 1.00 87.38 94 ASN A O 1
ATOM 777 N N . LEU A 1 95 ? -0.222 1.156 23.653 1.00 87.19 95 LEU A N 1
ATOM 778 C CA . LEU A 1 95 ? -0.624 -0.255 23.625 1.00 87.19 95 LEU A CA 1
ATOM 779 C C . LEU A 1 95 ? -2.022 -0.452 23.021 1.00 87.19 95 LEU A C 1
ATOM 781 O O . LEU A 1 95 ? -2.189 -1.290 22.145 1.00 87.19 95 LEU A O 1
ATOM 785 N N . LEU A 1 96 ? -3.002 0.357 23.439 1.00 85.75 96 LEU A N 1
ATOM 786 C CA . LEU A 1 96 ? -4.380 0.257 22.955 1.00 85.75 96 LEU A CA 1
ATOM 787 C C . LEU A 1 96 ? -4.467 0.494 21.442 1.00 85.75 96 LEU A C 1
ATOM 789 O O . LEU A 1 96 ? -5.136 -0.258 20.742 1.00 85.75 96 LEU A O 1
ATOM 793 N N . GLN A 1 97 ? -3.765 1.510 20.935 1.00 86.69 97 GLN A N 1
ATOM 794 C CA . GLN A 1 97 ? -3.683 1.800 19.503 1.00 86.69 97 GLN A CA 1
ATOM 795 C C . GLN A 1 97 ? -3.102 0.616 18.741 1.00 86.69 97 GLN A C 1
ATOM 797 O O . GLN A 1 97 ? -3.723 0.161 17.789 1.00 86.69 97 GLN A O 1
ATOM 802 N N . ASN A 1 98 ? -1.965 0.076 19.183 1.00 90.56 98 ASN A N 1
ATOM 803 C CA . ASN A 1 98 ? -1.355 -1.072 18.517 1.00 90.56 98 ASN A CA 1
ATOM 804 C C . ASN A 1 98 ? -2.225 -2.334 18.600 1.00 90.56 98 ASN A C 1
ATOM 806 O O . ASN A 1 98 ? -2.240 -3.102 17.644 1.00 90.56 98 ASN A O 1
ATOM 810 N N . THR A 1 99 ? -3.009 -2.527 19.666 1.00 90.62 99 THR A N 1
ATOM 811 C CA . THR A 1 99 ? -4.011 -3.605 19.728 1.00 90.62 99 THR A CA 1
ATOM 812 C C . THR A 1 99 ? -5.101 -3.428 18.666 1.00 90.62 99 THR A C 1
ATOM 814 O O . THR A 1 99 ? -5.406 -4.376 17.944 1.00 90.62 99 THR A O 1
ATOM 817 N N . PHE A 1 100 ? -5.675 -2.226 18.533 1.00 89.12 100 PHE A N 1
ATOM 818 C CA . PHE A 1 100 ? -6.691 -1.949 17.507 1.00 89.12 100 PHE A CA 1
ATOM 819 C C . PHE A 1 100 ? -6.134 -2.094 16.095 1.00 89.12 100 PHE A C 1
ATOM 821 O O . PHE A 1 100 ? -6.776 -2.695 15.237 1.00 89.12 100 PHE A O 1
ATOM 828 N N . VAL A 1 101 ? -4.932 -1.574 15.874 1.00 91.19 101 VAL A N 1
ATOM 829 C CA . VAL A 1 101 ? -4.234 -1.676 14.598 1.00 91.19 101 VAL A CA 1
ATOM 830 C C . VAL A 1 101 ? -3.944 -3.139 14.265 1.00 91.19 101 VAL A C 1
ATOM 832 O O . VAL A 1 101 ? -4.228 -3.568 13.156 1.00 91.19 101 VAL A O 1
ATOM 835 N N . ALA A 1 102 ? -3.465 -3.950 15.210 1.00 93.56 102 ALA A N 1
ATOM 836 C CA . ALA A 1 102 ? -3.236 -5.374 14.964 1.00 93.56 102 ALA A CA 1
ATOM 837 C C . ALA A 1 102 ? -4.524 -6.119 14.578 1.00 93.56 102 ALA A C 1
ATOM 839 O O . ALA A 1 102 ? -4.525 -6.899 13.624 1.00 93.56 102 ALA A O 1
ATOM 840 N N . ALA A 1 103 ? -5.637 -5.833 15.262 1.00 92.25 103 ALA A N 1
ATOM 841 C CA . ALA A 1 103 ? -6.943 -6.371 14.885 1.00 92.25 103 ALA A CA 1
ATOM 842 C C . ALA A 1 103 ? -7.364 -5.914 13.474 1.00 92.25 103 ALA A C 1
ATOM 844 O O . ALA A 1 103 ? -7.848 -6.723 12.680 1.00 92.25 103 ALA A O 1
ATOM 845 N N . HIS A 1 104 ? -7.126 -4.643 13.133 1.00 91.62 104 HIS A N 1
ATOM 846 C CA . HIS A 1 104 ? -7.376 -4.095 11.798 1.00 91.62 104 HIS A CA 1
ATOM 847 C C . HIS A 1 104 ? -6.539 -4.812 10.724 1.00 91.62 104 HIS A C 1
ATOM 849 O O . HIS A 1 104 ? -7.066 -5.218 9.687 1.00 91.62 104 HIS A O 1
ATOM 855 N N . VAL A 1 105 ? -5.251 -5.052 10.987 1.00 94.56 105 VAL A N 1
ATOM 856 C CA . VAL A 1 105 ? -4.332 -5.765 10.086 1.00 94.56 105 VAL A CA 1
ATOM 857 C C . VAL A 1 105 ? -4.842 -7.172 9.753 1.00 94.56 105 VAL A C 1
ATOM 859 O O . VAL A 1 105 ? -4.716 -7.616 8.608 1.00 94.56 105 VAL A O 1
ATOM 862 N N . PHE A 1 106 ? -5.469 -7.884 10.694 1.00 94.50 106 PHE A N 1
ATOM 863 C CA . PHE A 1 106 ? -6.102 -9.171 10.378 1.00 94.50 106 PHE A CA 1
ATOM 864 C C . PHE A 1 106 ? -7.264 -9.031 9.388 1.00 94.50 106 PHE A C 1
ATOM 866 O O . PHE A 1 106 ? -7.434 -9.887 8.519 1.00 94.50 106 PHE A O 1
ATOM 873 N N . GLY A 1 107 ? -8.000 -7.921 9.440 1.00 91.06 107 GLY A N 1
ATOM 874 C CA . GLY A 1 107 ? -8.973 -7.554 8.411 1.00 91.06 107 GLY A CA 1
ATOM 875 C C . GLY A 1 107 ? -8.326 -7.377 7.035 1.00 91.06 107 GLY A C 1
ATOM 876 O O . GLY A 1 107 ? -8.766 -8.003 6.069 1.00 91.06 107 GLY A O 1
ATOM 877 N N . HIS A 1 108 ? -7.238 -6.604 6.942 1.00 92.19 108 HIS A N 1
ATOM 878 C CA . HIS A 1 108 ? -6.502 -6.430 5.682 1.00 92.19 108 HIS A CA 1
ATOM 879 C C . HIS A 1 108 ? -5.983 -7.753 5.118 1.00 92.19 108 HIS A C 1
ATOM 881 O O . HIS A 1 108 ? -6.099 -8.019 3.924 1.00 92.19 108 HIS A O 1
ATOM 887 N N . THR A 1 109 ? -5.412 -8.611 5.959 1.00 93.38 109 THR A N 1
ATOM 888 C CA . THR A 1 109 ? -4.823 -9.868 5.482 1.00 93.38 109 THR A CA 1
ATOM 889 C C . THR A 1 109 ? -5.879 -10.885 5.045 1.00 93.38 109 THR A C 1
ATOM 891 O O . THR A 1 109 ? -5.668 -11.554 4.030 1.00 93.38 109 THR A O 1
ATOM 894 N N . ASP A 1 110 ? -7.036 -10.958 5.716 1.00 92.62 110 ASP A N 1
ATOM 895 C CA . ASP A 1 110 ? -8.208 -11.706 5.226 1.00 92.62 110 ASP A CA 1
ATOM 896 C C . ASP A 1 110 ? -8.690 -11.146 3.880 1.00 92.62 110 ASP A C 1
ATOM 898 O O . ASP A 1 110 ? -8.930 -11.907 2.934 1.00 92.62 110 ASP A O 1
ATOM 902 N N . PHE A 1 111 ? -8.759 -9.817 3.761 1.00 90.94 111 PHE A N 1
ATOM 903 C CA . PHE A 1 111 ? -9.162 -9.137 2.536 1.00 90.94 111 PHE A CA 1
ATOM 904 C C . PHE A 1 111 ? -8.219 -9.459 1.369 1.00 90.94 111 PHE A C 1
ATOM 906 O O . PHE A 1 111 ? -8.671 -9.885 0.304 1.00 90.94 111 PHE A O 1
ATOM 913 N N . PHE A 1 112 ? -6.903 -9.360 1.571 1.00 91.25 112 PHE A N 1
ATOM 914 C CA . PHE A 1 112 ? -5.894 -9.702 0.564 1.00 91.25 112 PHE A CA 1
ATOM 915 C C . PHE A 1 112 ? -5.919 -11.173 0.146 1.00 91.25 112 PHE A C 1
ATOM 917 O O . PHE A 1 112 ? -5.557 -11.502 -0.993 1.00 91.25 112 PHE A O 1
ATOM 924 N N . LYS A 1 113 ? -6.294 -12.076 1.057 1.00 90.81 113 LYS A N 1
ATOM 925 C CA . LYS A 1 113 ? -6.395 -13.511 0.774 1.00 90.81 113 LYS A CA 1
ATOM 926 C C . LYS A 1 113 ? -7.622 -13.835 -0.072 1.00 90.81 113 LYS A C 1
ATOM 928 O O . LYS A 1 113 ? -7.523 -14.618 -1.015 1.00 90.81 113 LYS A O 1
ATOM 933 N N . ASN A 1 114 ? -8.758 -13.224 0.254 1.00 88.62 114 ASN A N 1
ATOM 934 C CA . ASN A 1 114 ? -10.065 -13.634 -0.261 1.00 88.62 114 ASN A CA 1
ATOM 935 C C . ASN A 1 114 ? -10.606 -12.756 -1.399 1.00 88.62 114 ASN A C 1
ATOM 937 O O . ASN A 1 114 ? -11.589 -13.126 -2.047 1.00 88.62 114 ASN A O 1
ATOM 941 N N . ASN A 1 115 ? -9.997 -11.601 -1.665 1.00 87.81 115 ASN A N 1
ATOM 942 C CA . ASN A 1 115 ? -10.445 -10.704 -2.722 1.00 87.81 115 ASN A CA 1
ATOM 943 C C . ASN A 1 115 ? -9.938 -11.148 -4.108 1.00 87.81 115 ASN A C 1
ATOM 945 O O . ASN A 1 115 ? -8.752 -11.405 -4.318 1.00 87.81 115 ASN A O 1
ATOM 949 N N . ALA A 1 116 ? -10.859 -11.196 -5.075 1.00 87.44 116 ALA A N 1
ATOM 950 C CA . ALA A 1 116 ? -10.594 -11.626 -6.444 1.00 87.44 116 ALA A CA 1
ATOM 951 C C . ALA A 1 116 ? -9.494 -10.800 -7.141 1.00 87.44 116 ALA A C 1
ATOM 953 O O . ALA A 1 116 ? -8.696 -11.360 -7.887 1.00 87.44 116 ALA A O 1
ATOM 954 N N . TYR A 1 117 ? -9.401 -9.494 -6.868 1.00 87.19 117 TYR A N 1
ATOM 955 C CA . TYR A 1 117 ? -8.402 -8.610 -7.482 1.00 87.19 117 TYR A CA 1
ATOM 956 C C . TYR A 1 117 ? -6.961 -8.965 -7.087 1.00 87.19 117 TYR A C 1
ATOM 958 O O . TYR A 1 117 ? -6.035 -8.684 -7.841 1.00 87.19 117 TYR A O 1
ATOM 966 N N . PHE A 1 118 ? -6.763 -9.621 -5.940 1.00 88.38 118 PHE A N 1
ATOM 967 C CA . PHE A 1 118 ? -5.446 -10.048 -5.462 1.00 88.38 118 PHE A CA 1
ATOM 968 C C . PHE A 1 118 ? -5.102 -11.493 -5.856 1.00 88.38 118 PHE A C 1
ATOM 970 O O . PHE A 1 118 ? -4.067 -12.018 -5.450 1.00 88.38 118 PHE A O 1
ATOM 977 N N . GLN A 1 119 ? -5.935 -12.184 -6.642 1.00 84.62 119 GLN A N 1
ATOM 978 C CA . GLN A 1 119 ? -5.643 -13.566 -7.050 1.00 84.62 119 GLN A CA 1
ATOM 979 C C . GLN A 1 119 ? -4.377 -13.671 -7.907 1.00 84.62 119 GLN A C 1
ATOM 981 O O . GLN A 1 119 ? -3.618 -14.627 -7.762 1.00 84.62 119 GLN A O 1
ATOM 986 N N . SER A 1 120 ? -4.129 -12.675 -8.758 1.00 81.62 120 SER A N 1
ATOM 987 C CA . SER A 1 120 ? -2.961 -12.613 -9.638 1.00 81.62 120 SER A CA 1
ATOM 988 C C . SER A 1 120 ? -1.717 -12.005 -8.978 1.00 81.62 120 SER A C 1
ATOM 990 O O . SER A 1 120 ? -0.648 -12.003 -9.594 1.00 81.62 120 SER A O 1
ATOM 992 N N . THR A 1 121 ? -1.807 -11.488 -7.743 1.00 85.00 121 THR A N 1
ATOM 993 C CA . THR A 1 121 ? -0.658 -10.845 -7.093 1.00 85.00 121 THR A CA 1
ATOM 994 C C . THR A 1 121 ? 0.335 -11.869 -6.552 1.00 85.00 121 THR A C 1
ATOM 996 O O . THR A 1 121 ? -0.007 -12.894 -5.956 1.00 85.00 121 THR A O 1
ATOM 999 N N . SER A 1 122 ? 1.621 -11.577 -6.751 1.00 85.06 122 SER A N 1
ATOM 1000 C CA . SER A 1 122 ? 2.708 -12.408 -6.241 1.00 85.06 122 SER A CA 1
ATOM 1001 C C . SER A 1 122 ? 2.794 -12.307 -4.720 1.00 85.06 122 SER A C 1
ATOM 1003 O O . SER A 1 122 ? 3.138 -11.255 -4.193 1.00 85.06 122 SER A O 1
ATOM 1005 N N . ARG A 1 123 ? 2.610 -13.427 -4.013 1.00 88.38 123 ARG A N 1
ATOM 1006 C CA . ARG A 1 123 ? 2.755 -13.495 -2.541 1.00 88.38 123 ARG A CA 1
ATOM 1007 C C . ARG A 1 123 ? 4.207 -13.444 -2.049 1.00 88.38 123 ARG A C 1
ATOM 1009 O O . ARG A 1 123 ? 4.449 -13.502 -0.851 1.00 88.38 123 ARG A O 1
ATOM 1016 N N . ARG A 1 124 ? 5.165 -13.347 -2.975 1.00 89.12 124 ARG A N 1
ATOM 1017 C CA . ARG A 1 124 ? 6.611 -13.181 -2.739 1.00 89.12 124 ARG A CA 1
ATOM 1018 C C . ARG A 1 124 ? 7.138 -11.922 -3.425 1.00 89.12 124 ARG A C 1
ATOM 1020 O O . ARG A 1 124 ? 8.160 -11.945 -4.103 1.00 89.12 124 ARG A O 1
ATOM 1027 N N . MET A 1 125 ? 6.363 -10.838 -3.376 1.00 89.81 125 MET A N 1
ATOM 1028 C CA . MET A 1 125 ? 6.738 -9.604 -4.068 1.00 89.81 125 MET A CA 1
ATOM 1029 C C . MET A 1 125 ? 8.012 -8.975 -3.487 1.00 89.81 125 MET A C 1
ATOM 1031 O O . MET A 1 125 ? 8.800 -8.443 -4.256 1.00 89.81 125 MET A O 1
ATOM 1035 N N . ILE A 1 126 ? 8.252 -9.114 -2.177 1.00 88.81 126 ILE A N 1
ATOM 1036 C CA . ILE A 1 126 ? 9.470 -8.631 -1.496 1.00 88.81 126 ILE A CA 1
ATOM 1037 C C . ILE A 1 126 ? 10.743 -9.222 -2.137 1.00 88.81 126 ILE A C 1
ATOM 1039 O O . ILE A 1 126 ? 11.679 -8.495 -2.471 1.00 88.81 126 ILE A O 1
ATOM 1043 N N . ASP A 1 127 ? 10.747 -10.531 -2.405 1.00 90.69 127 ASP A N 1
ATOM 1044 C CA . ASP A 1 127 ? 11.878 -11.199 -3.063 1.00 90.69 127 ASP A CA 1
ATOM 1045 C C . ASP A 1 127 ? 12.077 -10.668 -4.489 1.00 90.69 127 ASP A C 1
ATOM 1047 O O . ASP A 1 127 ? 13.197 -10.409 -4.929 1.00 90.69 127 ASP A O 1
ATOM 1051 N N . LYS A 1 128 ? 10.969 -10.470 -5.218 1.00 91.75 128 LYS A N 1
ATOM 1052 C CA . LYS A 1 128 ? 11.005 -9.962 -6.592 1.00 91.75 128 LYS A CA 1
ATOM 1053 C C . LYS A 1 128 ? 11.581 -8.554 -6.651 1.00 91.75 128 LYS A C 1
ATOM 1055 O O . LYS A 1 128 ? 12.474 -8.328 -7.460 1.00 91.75 128 LYS A O 1
ATOM 1060 N N . VAL A 1 129 ? 11.106 -7.621 -5.821 1.00 92.81 129 VAL A N 1
ATOM 1061 C CA . VAL A 1 129 ? 11.583 -6.222 -5.853 1.00 92.81 129 VAL A CA 1
ATOM 1062 C C . VAL A 1 129 ? 13.068 -6.109 -5.538 1.00 92.81 129 VAL A C 1
ATOM 1064 O O . VAL A 1 129 ? 13.751 -5.301 -6.158 1.00 92.81 129 VAL A O 1
ATOM 1067 N N . SER A 1 130 ? 13.584 -6.985 -4.675 1.00 93.12 130 SER A N 1
ATOM 1068 C CA . SER A 1 130 ? 15.015 -7.044 -4.367 1.00 93.12 130 SER A CA 1
ATOM 1069 C C . SER A 1 130 ? 15.828 -7.459 -5.602 1.00 93.12 130 SER A C 1
ATOM 1071 O O . SER A 1 130 ? 16.792 -6.792 -5.971 1.00 93.12 130 SER A O 1
ATOM 1073 N N . ILE A 1 131 ? 15.372 -8.488 -6.328 1.00 95.12 131 ILE A N 1
ATOM 1074 C CA . ILE A 1 131 ? 15.977 -8.908 -7.607 1.00 95.12 131 ILE A CA 1
ATOM 1075 C C . ILE A 1 131 ? 15.859 -7.798 -8.664 1.00 95.12 131 ILE A C 1
ATOM 1077 O O . ILE A 1 131 ? 16.790 -7.561 -9.436 1.00 95.12 131 ILE A O 1
ATOM 1081 N N . HIS A 1 132 ? 14.723 -7.100 -8.719 1.00 95.69 132 HIS A N 1
ATOM 1082 C CA . HIS A 1 132 ? 14.532 -5.960 -9.614 1.00 95.69 132 HIS A CA 1
ATOM 1083 C C . HIS A 1 132 ? 15.538 -4.838 -9.314 1.00 95.69 132 HIS A C 1
ATOM 1085 O O . HIS A 1 132 ? 16.156 -4.316 -10.242 1.00 95.69 132 HIS A O 1
ATOM 1091 N N . ALA A 1 133 ? 15.762 -4.514 -8.038 1.00 95.38 133 ALA A N 1
ATOM 1092 C CA . ALA A 1 133 ? 16.740 -3.515 -7.619 1.00 95.38 133 ALA A CA 1
ATOM 1093 C C . ALA A 1 133 ? 18.174 -3.891 -8.019 1.00 95.38 133 ALA A C 1
ATOM 1095 O O . ALA A 1 133 ? 18.896 -3.049 -8.555 1.00 95.38 133 ALA A O 1
ATOM 1096 N N . GLU A 1 134 ? 18.568 -5.155 -7.843 1.00 96.12 134 GLU A N 1
ATOM 1097 C CA . GLU A 1 134 ? 19.880 -5.655 -8.277 1.00 96.12 134 GLU A CA 1
ATOM 1098 C C . GLU A 1 134 ? 20.071 -5.549 -9.797 1.00 96.12 134 GLU A C 1
ATOM 1100 O O . GLU A 1 134 ? 21.138 -5.148 -10.269 1.00 96.12 134 GLU A O 1
ATOM 1105 N N . ARG A 1 135 ? 19.031 -5.864 -10.581 1.00 96.50 135 ARG A N 1
ATOM 1106 C CA . ARG A 1 135 ? 19.059 -5.735 -12.049 1.00 96.50 135 ARG A CA 1
ATOM 1107 C C . ARG A 1 135 ? 19.213 -4.280 -12.479 1.00 96.50 135 ARG A C 1
ATOM 1109 O O . ARG A 1 135 ? 20.057 -3.994 -13.325 1.00 96.50 135 ARG A O 1
ATOM 1116 N N . VAL A 1 136 ? 18.458 -3.364 -11.870 1.00 96.50 136 VAL A N 1
ATOM 1117 C CA . VAL A 1 136 ? 18.586 -1.923 -12.141 1.00 96.50 136 VAL A CA 1
ATOM 1118 C C . VAL A 1 136 ? 19.994 -1.437 -11.796 1.00 96.50 136 VAL A C 1
ATOM 1120 O O . VAL A 1 136 ? 20.629 -0.808 -12.638 1.00 96.50 136 VAL A O 1
ATOM 1123 N N . ALA A 1 137 ? 20.530 -1.802 -10.627 1.00 96.25 137 ALA A N 1
ATOM 1124 C CA . ALA A 1 137 ? 21.888 -1.433 -10.220 1.00 96.25 137 ALA A CA 1
ATOM 1125 C C . ALA A 1 137 ? 22.959 -1.972 -11.185 1.00 96.25 137 ALA A C 1
ATOM 1127 O O . ALA A 1 137 ? 23.927 -1.279 -11.507 1.00 96.25 137 ALA A O 1
ATOM 1128 N N . LYS A 1 138 ? 22.774 -3.191 -11.706 1.00 97.25 138 LYS A N 1
ATOM 1129 C CA . LYS A 1 138 ? 23.644 -3.746 -12.747 1.00 97.25 138 LYS A CA 1
ATOM 1130 C C . LYS A 1 138 ? 23.594 -2.911 -14.030 1.00 97.25 138 LYS A C 1
ATOM 1132 O O . LYS A 1 138 ? 24.641 -2.604 -14.591 1.00 97.25 138 LYS A O 1
ATOM 1137 N N . TYR A 1 139 ? 22.409 -2.498 -14.474 1.00 97.50 139 TYR A N 1
ATOM 1138 C CA . TYR A 1 139 ? 22.290 -1.632 -15.648 1.00 97.50 139 TYR A CA 1
ATOM 1139 C C . TYR A 1 139 ? 22.899 -0.250 -15.422 1.00 97.50 139 TYR A C 1
ATOM 1141 O O . TYR A 1 139 ? 23.516 0.290 -16.338 1.00 97.50 139 TYR A O 1
ATOM 1149 N N . GLU A 1 140 ? 22.782 0.312 -14.216 1.00 96.94 140 GLU A N 1
ATOM 1150 C CA . GLU A 1 140 ? 23.447 1.574 -13.868 1.00 96.94 140 GLU A CA 1
ATOM 1151 C C . GLU A 1 140 ? 24.974 1.460 -13.967 1.00 96.94 140 GLU A C 1
ATOM 1153 O O . GLU A 1 140 ? 25.629 2.423 -14.373 1.00 96.94 140 GLU A O 1
ATOM 1158 N N . PHE A 1 141 ? 25.537 0.295 -13.628 1.00 96.50 141 PHE A N 1
ATOM 1159 C CA . PHE A 1 141 ? 26.963 0.009 -13.784 1.00 96.50 141 PHE A CA 1
ATOM 1160 C C . PHE A 1 141 ? 27.365 -0.161 -15.258 1.00 96.50 141 PHE A C 1
ATOM 1162 O O . PHE A 1 141 ? 28.344 0.443 -15.694 1.00 96.50 141 PHE A O 1
ATOM 1169 N N . ASP A 1 142 ? 26.599 -0.937 -16.028 1.00 96.75 142 ASP A N 1
ATOM 1170 C CA . ASP A 1 142 ? 26.927 -1.287 -17.418 1.00 96.75 142 ASP A CA 1
ATOM 1171 C C . ASP A 1 142 ? 26.714 -0.116 -18.403 1.00 96.75 142 ASP A C 1
ATOM 1173 O O . ASP A 1 142 ? 27.496 0.066 -19.338 1.00 96.75 142 ASP A O 1
ATOM 1177 N N . HIS A 1 143 ? 25.660 0.685 -18.206 1.00 96.06 143 HIS A N 1
ATOM 1178 C CA . HIS A 1 143 ? 25.225 1.745 -19.133 1.00 96.06 143 HIS A CA 1
ATOM 1179 C C . HIS A 1 143 ? 25.391 3.164 -18.571 1.00 96.06 143 HIS A C 1
ATOM 1181 O O . HIS A 1 143 ? 25.230 4.150 -19.288 1.00 96.06 143 HIS A O 1
ATOM 1187 N N . GLY A 1 144 ? 25.749 3.288 -17.294 1.00 96.31 144 GLY A N 1
ATOM 1188 C CA . GLY A 1 144 ? 25.878 4.565 -16.609 1.00 96.31 144 GLY A CA 1
ATOM 1189 C C . GLY A 1 144 ? 24.557 5.045 -16.007 1.00 96.31 144 GLY A C 1
ATOM 1190 O O . GLY A 1 144 ? 23.507 5.087 -16.652 1.00 96.31 144 GLY A O 1
ATOM 1191 N N . LYS A 1 145 ? 24.638 5.497 -14.753 1.00 95.44 145 LYS A N 1
ATOM 1192 C CA . LYS A 1 145 ? 23.487 5.915 -13.942 1.00 95.44 145 LYS A CA 1
ATOM 1193 C C . LYS A 1 145 ? 22.556 6.909 -14.642 1.00 95.44 145 LYS A C 1
ATOM 1195 O O . LYS A 1 145 ? 21.352 6.707 -14.669 1.00 95.44 145 LYS A O 1
ATOM 1200 N N . ALA A 1 146 ? 23.109 7.955 -15.258 1.00 96.50 146 ALA A N 1
ATOM 1201 C CA . ALA A 1 146 ? 22.301 9.000 -15.886 1.00 96.50 146 ALA A CA 1
ATOM 1202 C C . ALA A 1 146 ? 21.492 8.497 -17.095 1.00 96.50 146 ALA A C 1
ATOM 1204 O O . ALA A 1 146 ? 20.451 9.069 -17.408 1.00 96.50 146 ALA A O 1
ATOM 1205 N N . GLU A 1 147 ? 21.969 7.478 -17.817 1.00 96.50 147 GLU A N 1
ATOM 1206 C CA . GLU A 1 147 ? 21.225 6.904 -18.944 1.00 96.50 147 GLU A CA 1
ATOM 1207 C C . GLU A 1 147 ? 20.067 6.034 -18.465 1.00 96.50 147 GLU A C 1
ATOM 1209 O O . GLU A 1 147 ? 18.946 6.184 -18.955 1.00 96.50 147 GLU A O 1
ATOM 1214 N N . VAL A 1 148 ? 20.330 5.189 -17.469 1.00 96.94 148 VAL A N 1
ATOM 1215 C CA . VAL A 1 148 ? 19.314 4.337 -16.848 1.00 96.94 148 VAL A CA 1
ATOM 1216 C C . VAL A 1 148 ? 18.237 5.175 -16.171 1.00 96.94 148 VAL A C 1
ATOM 1218 O O . VAL A 1 148 ? 17.059 4.931 -16.408 1.00 96.94 148 VAL A O 1
ATOM 1221 N N . GLU A 1 149 ? 18.620 6.205 -15.415 1.00 96.19 149 GLU A N 1
ATOM 1222 C CA . GLU A 1 149 ? 17.689 7.116 -14.740 1.00 96.19 149 GLU A CA 1
ATOM 1223 C C . GLU A 1 149 ? 16.767 7.829 -15.739 1.00 96.19 149 GLU A C 1
ATOM 1225 O O . GLU A 1 149 ? 15.553 7.786 -15.575 1.00 96.19 149 GLU A O 1
ATOM 1230 N N . ARG A 1 150 ? 17.302 8.371 -16.846 1.00 96.81 150 ARG A N 1
ATOM 1231 C CA . ARG A 1 150 ? 16.472 8.995 -17.898 1.00 96.81 150 ARG A CA 1
ATOM 1232 C C . ARG A 1 150 ? 15.453 8.030 -18.500 1.00 96.81 150 ARG A C 1
ATOM 1234 O O . ARG A 1 150 ? 14.342 8.435 -18.838 1.00 96.81 150 ARG A O 1
ATOM 1241 N N . PHE A 1 151 ? 15.843 6.773 -18.704 1.00 96.62 151 PHE A N 1
ATOM 1242 C CA . PHE A 1 151 ? 14.933 5.770 -19.250 1.00 96.62 151 PHE A CA 1
ATOM 1243 C C . PHE A 1 151 ? 13.886 5.339 -18.214 1.00 96.62 151 PHE A C 1
ATOM 1245 O O . PHE A 1 151 ? 12.707 5.202 -18.543 1.00 96.62 151 PHE A O 1
ATOM 1252 N N . LEU A 1 152 ? 14.303 5.174 -16.960 1.00 96.25 152 LEU A N 1
ATOM 1253 C CA . LEU A 1 152 ? 13.434 4.836 -15.841 1.00 96.25 152 LEU A CA 1
ATOM 1254 C C . LEU A 1 152 ? 12.409 5.947 -15.571 1.00 96.25 152 LEU A C 1
ATOM 1256 O O . LEU A 1 152 ? 11.236 5.636 -15.395 1.00 96.25 152 LEU A O 1
ATOM 1260 N N . ASP A 1 153 ? 12.803 7.221 -15.654 1.00 96.25 153 ASP A N 1
ATOM 1261 C CA . ASP A 1 153 ? 11.904 8.383 -15.608 1.00 96.25 153 ASP A CA 1
ATOM 1262 C C . ASP A 1 153 ? 10.799 8.281 -16.668 1.00 96.25 153 ASP A C 1
ATOM 1264 O O . ASP A 1 153 ? 9.612 8.456 -16.376 1.00 96.25 153 ASP A O 1
ATOM 1268 N N . ALA A 1 154 ? 11.180 7.959 -17.909 1.00 95.69 154 ALA A N 1
ATOM 1269 C CA . ALA A 1 154 ? 10.230 7.796 -19.002 1.00 95.69 154 ALA A CA 1
ATOM 1270 C C . ALA A 1 154 ? 9.267 6.628 -18.739 1.00 95.69 154 ALA A C 1
ATOM 1272 O O . ALA A 1 154 ? 8.057 6.796 -18.896 1.00 95.69 154 ALA A O 1
ATOM 1273 N N . ALA A 1 155 ? 9.770 5.476 -18.284 1.00 95.62 155 ALA A N 1
ATOM 1274 C CA . ALA A 1 155 ? 8.937 4.322 -17.946 1.00 95.62 155 ALA A CA 1
ATOM 1275 C C . ALA A 1 155 ? 7.981 4.617 -16.774 1.00 95.62 155 ALA A C 1
ATOM 1277 O O . ALA A 1 155 ? 6.790 4.309 -16.853 1.00 95.62 155 ALA A O 1
ATOM 1278 N N . LEU A 1 156 ? 8.470 5.275 -15.719 1.00 94.56 156 LEU A N 1
ATOM 1279 C CA . LEU A 1 156 ? 7.676 5.655 -14.549 1.00 94.56 156 LEU A CA 1
ATOM 1280 C C . LEU A 1 156 ? 6.589 6.686 -14.885 1.00 94.56 156 LEU A C 1
ATOM 1282 O O . LEU A 1 156 ? 5.518 6.663 -14.278 1.00 94.56 156 LEU A O 1
ATOM 1286 N N . SER A 1 157 ? 6.816 7.555 -15.875 1.00 95.00 157 SER A N 1
ATOM 1287 C CA . SER A 1 157 ? 5.815 8.541 -16.314 1.00 95.00 157 SER A CA 1
ATOM 1288 C C . SER A 1 157 ? 4.544 7.911 -16.900 1.00 95.00 157 SER A C 1
ATOM 1290 O O . SER A 1 157 ? 3.470 8.505 -16.827 1.00 95.00 157 SER A O 1
ATOM 1292 N N . ILE A 1 158 ? 4.654 6.693 -17.440 1.00 94.62 158 ILE A N 1
ATOM 1293 C CA . ILE A 1 158 ? 3.540 5.940 -18.030 1.00 94.62 158 ILE A CA 1
ATOM 1294 C C . ILE A 1 158 ? 3.171 4.695 -17.214 1.00 94.62 158 ILE A C 1
ATOM 1296 O O . ILE A 1 158 ? 2.363 3.893 -17.674 1.00 94.62 158 ILE A O 1
ATOM 1300 N N . GLN A 1 159 ? 3.714 4.536 -16.001 1.00 93.25 159 GLN A N 1
ATOM 1301 C CA . GLN A 1 159 ? 3.580 3.310 -15.201 1.00 93.25 159 GLN A CA 1
ATOM 1302 C C . GLN A 1 159 ? 2.125 2.923 -14.896 1.00 93.25 159 GLN A C 1
ATOM 1304 O O . GLN A 1 159 ? 1.790 1.746 -14.811 1.00 93.25 159 GLN A O 1
ATOM 1309 N N . GLU A 1 160 ? 1.248 3.919 -14.770 1.00 90.94 160 GLU A N 1
ATOM 1310 C CA . GLU A 1 160 ? -0.171 3.715 -14.483 1.00 90.94 160 GLU A CA 1
ATOM 1311 C C . GLU A 1 160 ? -0.966 3.246 -15.709 1.00 90.94 160 GLU A C 1
ATOM 1313 O O . GLU A 1 160 ? -2.084 2.777 -15.538 1.00 90.94 160 GLU A O 1
ATOM 1318 N N . HIS A 1 161 ? -0.420 3.331 -16.929 1.00 91.25 161 HIS A N 1
ATOM 1319 C CA . HIS A 1 161 ? -1.110 2.978 -18.179 1.00 91.25 161 HIS A CA 1
ATOM 1320 C C . HIS A 1 161 ? -1.009 1.479 -18.492 1.00 91.25 161 HIS A C 1
ATOM 1322 O O . HIS A 1 161 ? -0.599 1.065 -19.581 1.00 91.25 161 HIS A O 1
ATOM 1328 N N . ILE A 1 162 ? -1.378 0.664 -17.512 1.00 87.75 162 ILE A N 1
ATOM 1329 C CA . ILE A 1 162 ? -1.502 -0.785 -17.648 1.00 87.75 162 ILE A CA 1
ATOM 1330 C C . ILE A 1 162 ? -2.974 -1.185 -17.556 1.00 87.75 162 ILE A C 1
ATOM 1332 O O . ILE A 1 162 ? -3.810 -0.423 -17.069 1.00 87.75 162 ILE A O 1
ATOM 1336 N N . ASP A 1 163 ? -3.326 -2.368 -18.056 1.00 84.50 163 ASP A N 1
ATOM 1337 C CA . ASP A 1 163 ? -4.723 -2.795 -18.023 1.00 84.50 163 ASP A CA 1
ATOM 1338 C C . ASP A 1 163 ? -5.165 -3.113 -16.589 1.00 84.50 163 ASP A C 1
ATOM 1340 O O . ASP A 1 163 ? -4.770 -4.114 -15.992 1.00 84.50 163 ASP A O 1
ATOM 1344 N N . TYR A 1 164 ? -6.033 -2.260 -16.049 1.00 77.31 164 TYR A N 1
ATOM 1345 C CA . TYR A 1 164 ? -6.581 -2.404 -14.703 1.00 77.31 164 TYR A CA 1
ATOM 1346 C C . TYR A 1 164 ? -7.546 -3.597 -14.554 1.00 77.31 164 TYR A C 1
ATOM 1348 O O . TYR A 1 164 ? -7.976 -3.906 -13.442 1.00 77.31 164 TYR A O 1
ATOM 1356 N N . ASN A 1 165 ? -7.939 -4.264 -15.648 1.00 76.00 165 ASN A N 1
ATOM 1357 C CA . ASN A 1 165 ? -8.879 -5.389 -15.614 1.00 76.00 165 ASN A CA 1
ATOM 1358 C C . ASN A 1 165 ? -8.181 -6.727 -15.350 1.00 76.00 165 ASN A C 1
ATOM 1360 O O . ASN A 1 165 ? -8.251 -7.660 -16.151 1.00 76.00 165 ASN A O 1
ATOM 1364 N N . LEU A 1 166 ? -7.557 -6.852 -14.182 1.00 66.38 166 LEU A N 1
ATOM 1365 C CA . LEU A 1 166 ? -6.820 -8.057 -13.780 1.00 66.38 166 LEU A CA 1
ATOM 1366 C C . LEU A 1 166 ? -7.693 -9.327 -13.753 1.00 66.38 166 LEU A C 1
ATOM 1368 O O . LEU A 1 166 ? -7.191 -10.423 -13.968 1.00 66.38 166 LEU A O 1
ATOM 1372 N N . LEU A 1 167 ? -9.006 -9.174 -13.552 1.00 60.75 167 LEU A N 1
ATOM 1373 C CA . LEU A 1 167 ? -9.987 -10.267 -13.521 1.00 60.75 167 LEU A CA 1
ATOM 1374 C C . LEU A 1 167 ? -10.355 -10.825 -14.906 1.00 60.75 167 LEU A C 1
ATOM 1376 O O . LEU A 1 167 ? -10.905 -11.921 -14.994 1.00 60.75 167 LEU A O 1
ATOM 1380 N N . LEU A 1 168 ? -10.110 -10.069 -15.982 1.00 55.94 168 LEU A N 1
ATOM 1381 C CA . LEU A 1 168 ? -10.444 -10.489 -17.350 1.00 55.94 168 LEU A CA 1
ATOM 1382 C C . LEU A 1 168 ? -9.338 -11.331 -17.990 1.00 55.94 168 LEU A C 1
ATOM 1384 O O . LEU A 1 168 ? -9.610 -12.079 -18.930 1.00 55.94 168 LEU A O 1
ATOM 1388 N N . HIS A 1 169 ? -8.124 -11.271 -17.443 1.00 53.97 169 HIS A N 1
ATOM 1389 C CA . HIS A 1 169 ? -6.985 -12.086 -17.861 1.00 53.97 169 HIS A CA 1
ATOM 1390 C C . HIS A 1 169 ? -7.028 -13.463 -17.188 1.00 53.97 169 HIS A C 1
ATOM 1392 O O . HIS A 1 169 ? -6.101 -13.883 -16.503 1.00 53.97 169 HIS A O 1
ATOM 1398 N N . GLY A 1 170 ? -8.145 -14.168 -17.361 1.00 41.97 170 GLY A N 1
ATOM 1399 C CA . GLY A 1 170 ? -8.207 -15.606 -17.129 1.00 41.97 170 GLY A CA 1
ATOM 1400 C C . GLY A 1 170 ? -7.706 -16.300 -18.383 1.00 41.97 170 GLY A C 1
ATOM 1401 O O . GLY A 1 170 ? -8.466 -16.345 -19.344 1.00 41.97 170 GLY A O 1
ATOM 1402 N N . ASP A 1 171 ? -6.455 -16.769 -18.347 1.00 38.06 171 ASP A N 1
ATOM 1403 C CA . ASP A 1 171 ? -5.749 -17.561 -19.358 1.00 38.06 171 ASP A CA 1
ATOM 1404 C C . ASP A 1 171 ? -6.043 -17.179 -20.821 1.00 38.06 171 ASP A C 1
ATOM 1406 O O . ASP A 1 171 ? -7.128 -17.413 -21.358 1.00 38.06 171 ASP A O 1
ATOM 1410 N N . GLU A 1 172 ? -4.999 -16.803 -21.562 1.00 40.88 172 GLU A N 1
ATOM 1411 C CA . GLU A 1 172 ? -4.945 -17.033 -23.014 1.00 40.88 172 GLU A CA 1
ATOM 1412 C C . GLU A 1 172 ? -4.930 -18.549 -23.334 1.00 40.88 172 GLU A C 1
ATOM 1414 O O . GLU A 1 172 ? -4.160 -19.045 -24.150 1.00 40.88 172 GLU A O 1
ATOM 1419 N N . SER A 1 173 ? -5.804 -19.329 -22.696 1.00 33.84 173 SER A N 1
ATOM 1420 C CA . SER A 1 173 ? -6.314 -20.558 -23.267 1.00 33.84 173 SER A CA 1
ATOM 1421 C C . SER A 1 173 ? -6.923 -20.183 -24.619 1.00 33.84 173 SER A C 1
ATOM 1423 O O . SER A 1 173 ? -7.715 -19.235 -24.674 1.00 33.84 173 SER A O 1
ATOM 1425 N N . PRO A 1 174 ? -6.613 -20.897 -25.713 1.00 36.50 174 PRO A N 1
ATOM 1426 C CA . PRO A 1 174 ? -7.257 -20.656 -26.991 1.00 36.50 174 PRO A CA 1
ATOM 1427 C C . PRO A 1 174 ? -8.740 -20.991 -26.813 1.00 36.50 174 PRO A C 1
ATOM 1429 O O . PRO A 1 174 ? -9.142 -22.157 -26.836 1.00 36.50 174 PRO A O 1
ATOM 1432 N N . LYS A 1 175 ? -9.566 -19.978 -26.529 1.00 37.03 175 LYS A N 1
ATOM 1433 C CA . LYS A 1 175 ? -11.006 -20.166 -26.388 1.00 37.03 175 LYS A CA 1
ATOM 1434 C C . LYS A 1 175 ? -11.529 -20.622 -27.743 1.00 37.03 175 LYS A C 1
ATOM 1436 O O . LYS A 1 175 ? -11.462 -19.890 -28.727 1.00 37.03 175 LYS A O 1
ATOM 1441 N N . LYS A 1 176 ? -11.987 -21.879 -27.744 1.00 36.19 176 LYS A N 1
ATOM 1442 C CA . LYS A 1 176 ? -12.781 -22.541 -28.779 1.00 36.19 176 LYS A CA 1
ATOM 1443 C C . LYS A 1 176 ? -13.705 -21.536 -29.456 1.00 36.19 176 LYS A C 1
ATOM 1445 O O . LYS A 1 176 ? -14.407 -20.804 -28.764 1.00 36.19 176 LYS A O 1
ATOM 1450 N N . GLU A 1 177 ? -13.693 -21.563 -30.784 1.00 34.56 177 GLU A N 1
ATOM 1451 C CA . GLU A 1 177 ? -14.621 -20.862 -31.666 1.00 34.56 177 GLU A CA 1
ATOM 1452 C C . GLU A 1 177 ? -16.026 -20.823 -31.051 1.00 34.56 177 GLU A C 1
ATOM 1454 O O . GLU A 1 177 ? -16.692 -21.853 -30.912 1.00 34.56 177 GLU A O 1
ATOM 1459 N N . GLU A 1 178 ? -16.467 -19.634 -30.638 1.00 36.59 178 GLU A N 1
ATOM 1460 C CA . GLU A 1 178 ? -17.854 -19.422 -30.252 1.00 36.59 178 GLU A CA 1
ATOM 1461 C C . GLU A 1 178 ? -18.722 -19.707 -31.481 1.00 36.59 178 GLU A C 1
ATOM 1463 O O . GLU A 1 178 ? -18.731 -18.958 -32.461 1.00 36.59 178 GLU A O 1
ATOM 1468 N N . GLN A 1 179 ? -19.442 -20.830 -31.442 1.00 38.59 179 GLN A N 1
ATOM 1469 C CA . GLN A 1 179 ? -20.510 -21.126 -32.385 1.00 38.59 179 GLN A CA 1
ATOM 1470 C C . GLN A 1 179 ? -21.491 -19.952 -32.375 1.00 38.59 179 GLN A C 1
ATOM 1472 O O . GLN A 1 179 ? -22.180 -19.713 -31.382 1.00 38.59 179 GLN A O 1
ATOM 1477 N N . LYS A 1 180 ? -21.554 -19.215 -33.491 1.00 35.66 180 LYS A N 1
ATOM 1478 C CA . LYS A 1 180 ? -22.540 -18.156 -33.719 1.00 35.66 180 LYS A CA 1
ATOM 1479 C C . LYS A 1 180 ? -23.942 -18.725 -33.498 1.00 35.66 180 LYS A C 1
ATOM 1481 O O . LYS A 1 180 ? -24.472 -19.427 -34.356 1.00 35.66 180 LYS A O 1
ATOM 1486 N N . SER A 1 181 ? -24.557 -18.411 -32.359 1.00 36.31 181 SER A N 1
ATOM 1487 C CA . SER A 1 181 ? -25.962 -18.725 -32.129 1.00 36.31 181 SER A CA 1
ATOM 1488 C C . SER A 1 181 ? -26.807 -17.855 -33.061 1.00 36.31 181 SER A C 1
ATOM 1490 O O . SER A 1 181 ? -26.910 -16.644 -32.858 1.00 36.31 181 SER A O 1
ATOM 1492 N N . THR A 1 182 ? -27.411 -18.453 -34.083 1.00 44.47 182 THR A N 1
ATOM 1493 C CA . THR A 1 182 ? -28.491 -17.833 -34.857 1.00 44.47 182 THR A CA 1
ATOM 1494 C C . THR A 1 182 ? -29.696 -17.642 -33.941 1.00 44.47 182 THR A C 1
ATOM 1496 O O . THR A 1 182 ? -30.394 -18.606 -33.625 1.00 44.47 182 THR A O 1
ATOM 1499 N N . ARG A 1 183 ? -29.920 -16.409 -33.478 1.00 48.38 183 ARG A N 1
ATOM 1500 C CA . ARG A 1 183 ? -31.148 -16.018 -32.774 1.00 48.38 183 ARG A CA 1
ATOM 1501 C C . ARG A 1 183 ? -32.124 -15.363 -33.759 1.00 48.38 183 ARG A C 1
ATOM 1503 O O . ARG A 1 183 ? -31.665 -14.681 -34.676 1.00 48.38 183 ARG A O 1
ATOM 1510 N N . PRO A 1 184 ? -33.438 -15.595 -33.603 1.00 52.41 184 PRO A N 1
ATOM 1511 C CA . PRO A 1 184 ? -34.453 -15.049 -34.495 1.00 52.41 184 PRO A CA 1
ATOM 1512 C C . PRO A 1 184 ? -34.521 -13.526 -34.358 1.00 52.41 184 PRO A C 1
ATOM 1514 O O . PRO A 1 184 ? -34.541 -13.005 -33.247 1.00 52.41 184 PRO A O 1
ATOM 1517 N N . THR A 1 185 ? -34.537 -12.840 -35.499 1.00 51.88 185 THR A N 1
ATOM 1518 C CA . THR A 1 185 ? -34.611 -11.381 -35.601 1.00 51.88 185 THR A CA 1
ATOM 1519 C C . THR A 1 185 ? -36.011 -10.878 -35.274 1.00 51.88 185 THR A C 1
ATOM 1521 O O . THR A 1 185 ? -36.979 -11.315 -35.900 1.00 51.88 185 THR A O 1
ATOM 1524 N N . THR A 1 186 ? -36.117 -9.946 -34.332 1.00 63.00 186 THR A N 1
ATOM 1525 C CA . THR A 1 186 ? -37.370 -9.236 -34.013 1.00 63.00 186 THR A CA 1
ATOM 1526 C C . THR A 1 186 ? -37.465 -7.922 -34.799 1.00 63.00 186 THR A C 1
ATOM 1528 O O . THR A 1 186 ? -36.451 -7.379 -35.223 1.00 63.00 186 THR A O 1
ATOM 1531 N N . GLU A 1 187 ? -38.679 -7.385 -34.969 1.00 53.12 187 GLU A N 1
ATOM 1532 C CA . GLU A 1 187 ? -39.007 -6.196 -35.794 1.00 53.12 187 GLU A CA 1
ATOM 1533 C C . GLU A 1 187 ? -38.282 -4.891 -35.382 1.00 53.12 187 GLU A C 1
ATOM 1535 O O . GLU A 1 187 ? -38.261 -3.941 -36.153 1.00 53.12 187 GLU A O 1
ATOM 1540 N N . TYR A 1 188 ? -37.637 -4.867 -34.208 1.00 53.28 188 TYR A N 1
ATOM 1541 C CA . TYR A 1 188 ? -36.886 -3.725 -33.660 1.00 53.28 188 TYR A CA 1
ATOM 1542 C C . TYR A 1 188 ? -35.387 -4.024 -33.414 1.00 53.28 188 TYR A C 1
ATOM 1544 O O . TYR A 1 188 ? -34.717 -3.292 -32.681 1.00 53.28 188 TYR A O 1
ATOM 1552 N N . ASP A 1 189 ? -34.838 -5.110 -33.981 1.00 57.94 189 ASP A N 1
ATOM 1553 C CA . ASP A 1 189 ? -33.401 -5.457 -33.864 1.00 57.94 189 ASP A CA 1
ATOM 1554 C C . ASP A 1 189 ? -32.467 -4.487 -34.613 1.00 57.94 189 ASP A C 1
ATOM 1556 O O . ASP A 1 189 ? -31.246 -4.497 -34.432 1.00 57.94 189 ASP A O 1
ATOM 1560 N N . ASP A 1 190 ? -33.021 -3.642 -35.476 1.00 57.59 190 ASP A N 1
ATOM 1561 C CA . ASP A 1 190 ? -32.304 -2.653 -36.274 1.00 57.59 190 ASP A CA 1
ATOM 1562 C C . ASP A 1 190 ? -31.864 -1.420 -35.467 1.00 57.59 190 ASP A C 1
ATOM 1564 O O . ASP A 1 190 ? -30.820 -0.838 -35.779 1.00 57.59 190 ASP A O 1
ATOM 1568 N N . LEU A 1 191 ? -32.593 -1.071 -34.401 1.00 56.00 191 LEU A N 1
ATOM 1569 C CA . LEU A 1 191 ? -32.282 0.042 -33.493 1.00 56.00 191 LEU A CA 1
ATOM 1570 C C . LEU A 1 191 ? -31.075 -0.245 -32.584 1.00 56.00 191 LEU A C 1
ATOM 1572 O O . LEU A 1 191 ? -30.325 0.670 -32.247 1.00 56.00 191 LEU A O 1
ATOM 1576 N N . TRP A 1 192 ? -30.834 -1.515 -32.248 1.00 56.50 192 TRP A N 1
ATOM 1577 C CA . TRP A 1 192 ? -29.702 -1.958 -31.417 1.00 56.50 192 TRP A CA 1
ATOM 1578 C C . TRP A 1 192 ? -28.497 -2.449 -32.242 1.00 56.50 192 TRP A C 1
ATOM 1580 O O . TRP A 1 192 ? -27.459 -2.815 -31.693 1.00 56.50 192 TRP A O 1
ATOM 1590 N N . GLY A 1 193 ? -28.614 -2.453 -33.574 1.00 55.84 193 GLY A N 1
ATOM 1591 C CA . GLY A 1 193 ? -27.607 -2.972 -34.505 1.00 55.84 193 GLY A CA 1
ATOM 1592 C C . GLY A 1 193 ? -26.586 -1.950 -35.016 1.00 55.84 193 GLY A C 1
ATOM 1593 O O . GLY A 1 193 ? -25.769 -2.310 -35.863 1.00 55.84 193 GLY A O 1
ATOM 1594 N N . LEU A 1 194 ? -26.611 -0.693 -34.556 1.00 59.00 194 LEU A N 1
ATOM 1595 C CA . LEU A 1 194 ? -25.713 0.367 -35.048 1.00 59.00 194 LEU A CA 1
ATOM 1596 C C . LEU A 1 194 ? -24.235 0.075 -34.744 1.00 59.00 194 LEU A C 1
ATOM 1598 O O . LEU A 1 194 ? -23.404 0.166 -35.648 1.00 59.00 194 LEU A O 1
ATOM 1602 N N . ASP A 1 195 ? -23.922 -0.395 -33.535 1.00 58.56 195 ASP A N 1
ATOM 1603 C CA . ASP A 1 195 ? -22.566 -0.835 -33.172 1.00 58.56 195 ASP A CA 1
ATOM 1604 C C . ASP A 1 195 ? -22.132 -2.073 -33.964 1.00 58.56 195 ASP A C 1
ATOM 1606 O O . ASP A 1 195 ? -20.958 -2.235 -34.303 1.00 58.56 195 ASP A O 1
ATOM 1610 N N . ARG A 1 196 ? -23.086 -2.950 -34.304 1.00 60.34 196 ARG A N 1
ATOM 1611 C CA . ARG A 1 196 ? -22.817 -4.150 -35.102 1.00 60.34 196 ARG A CA 1
ATOM 1612 C C 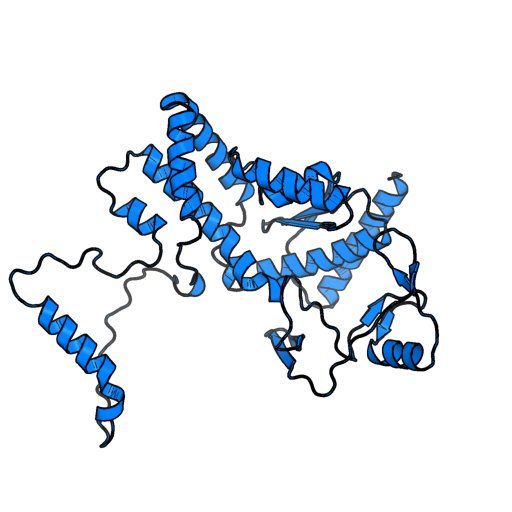. ARG A 1 196 ? -22.529 -3.794 -36.557 1.00 60.34 196 ARG A C 1
ATOM 1614 O O . ARG A 1 196 ? -21.548 -4.284 -37.097 1.00 60.34 196 ARG A O 1
ATOM 1621 N N . LYS A 1 197 ? -23.303 -2.883 -37.153 1.00 62.25 197 LYS A N 1
ATOM 1622 C CA . LYS A 1 197 ? -23.058 -2.355 -38.505 1.00 62.25 197 LYS A CA 1
ATOM 1623 C C . LYS A 1 197 ? -21.744 -1.577 -38.586 1.00 62.25 197 LYS A C 1
ATOM 1625 O O . LYS A 1 197 ? -21.058 -1.680 -39.596 1.00 62.25 197 LYS A O 1
ATOM 1630 N N . ALA A 1 198 ? -21.369 -0.840 -37.537 1.00 61.41 198 ALA A N 1
ATOM 1631 C CA . ALA A 1 198 ? -20.070 -0.171 -37.464 1.00 61.41 198 ALA A CA 1
ATOM 1632 C C . ALA A 1 198 ? -18.912 -1.183 -37.422 1.00 61.41 198 ALA A C 1
ATOM 1634 O O . ALA A 1 198 ? -17.969 -1.046 -38.198 1.00 61.41 198 ALA A O 1
ATOM 1635 N N . LYS A 1 199 ? -19.020 -2.236 -36.596 1.00 63.84 199 LYS A N 1
ATOM 1636 C CA . LYS A 1 199 ? -18.038 -3.334 -36.546 1.00 63.84 199 LYS A CA 1
ATOM 1637 C C . LYS A 1 199 ? -17.967 -4.127 -37.851 1.00 63.84 199 LYS A C 1
ATOM 1639 O O . LYS A 1 199 ? -16.874 -4.365 -38.344 1.00 63.84 199 LYS A O 1
ATOM 1644 N N . GLU A 1 200 ? -19.103 -4.486 -38.445 1.00 65.50 200 GLU A N 1
ATOM 1645 C CA . GLU A 1 200 ? -19.175 -5.206 -39.726 1.00 65.50 200 GLU A CA 1
ATOM 1646 C C . GLU A 1 200 ? -18.584 -4.365 -40.873 1.00 65.50 200 GLU A C 1
ATOM 1648 O O . GLU A 1 200 ? -17.805 -4.879 -41.672 1.00 65.50 200 GLU A O 1
ATOM 1653 N N . ALA A 1 201 ? -18.867 -3.058 -40.915 1.00 62.91 201 ALA A N 1
ATOM 1654 C CA . ALA A 1 201 ? -18.279 -2.138 -41.892 1.00 62.91 201 ALA A CA 1
ATOM 1655 C C . ALA A 1 201 ? -16.774 -1.901 -41.661 1.00 62.91 201 ALA A C 1
ATOM 1657 O O . ALA A 1 201 ? -16.032 -1.647 -42.615 1.00 62.91 201 ALA A O 1
ATOM 1658 N N . GLU A 1 202 ? -16.307 -1.971 -40.412 1.00 63.34 202 GLU A N 1
ATOM 1659 C CA . GLU A 1 202 ? -14.885 -1.910 -40.072 1.00 63.34 202 GLU A CA 1
ATOM 1660 C C . GLU A 1 202 ? -14.155 -3.203 -40.474 1.00 63.34 202 GLU A C 1
ATOM 1662 O O . GLU A 1 202 ? -13.110 -3.132 -41.122 1.00 63.34 202 GLU A O 1
ATOM 1667 N N . GLU A 1 203 ? -14.744 -4.371 -40.202 1.00 66.81 203 GLU A N 1
ATOM 1668 C CA . GLU A 1 203 ? -14.246 -5.683 -40.639 1.00 66.81 203 GLU A CA 1
ATOM 1669 C C . GLU A 1 203 ? -14.208 -5.802 -42.173 1.00 66.81 203 GLU A C 1
ATOM 1671 O O . GLU A 1 203 ? -13.242 -6.314 -42.743 1.00 66.81 203 GLU A O 1
ATOM 1676 N N . GLU A 1 204 ? -15.226 -5.295 -42.872 1.00 65.44 204 GLU A N 1
ATOM 1677 C CA . GLU A 1 204 ? -15.277 -5.268 -44.338 1.00 65.44 204 GLU A CA 1
ATOM 1678 C C . GLU A 1 204 ? -14.277 -4.259 -44.935 1.00 65.44 204 GLU A C 1
ATOM 1680 O O . GLU A 1 204 ? -13.703 -4.497 -46.002 1.00 65.44 204 GLU A O 1
ATOM 1685 N N . ARG A 1 205 ? -13.993 -3.153 -44.229 1.00 62.00 205 ARG A N 1
ATOM 1686 C CA . ARG A 1 205 ? -12.893 -2.234 -44.572 1.00 62.00 205 ARG A CA 1
ATOM 1687 C C . ARG A 1 205 ? -11.515 -2.861 -44.363 1.00 62.00 205 ARG A C 1
ATOM 1689 O O . ARG A 1 205 ? -10.621 -2.573 -45.158 1.00 62.00 205 ARG A O 1
ATOM 1696 N N . ASP A 1 206 ? -11.336 -3.695 -43.344 1.00 61.69 206 ASP A N 1
ATOM 1697 C CA . ASP A 1 206 ? -10.064 -4.372 -43.055 1.00 61.69 206 ASP A CA 1
ATOM 1698 C C . ASP A 1 206 ? -9.755 -5.528 -44.005 1.00 61.69 206 ASP A C 1
ATOM 1700 O O . ASP A 1 206 ? -8.588 -5.794 -44.281 1.00 61.69 206 ASP A O 1
ATOM 1704 N N . ARG A 1 207 ? -10.779 -6.181 -44.566 1.00 62.31 207 ARG A N 1
ATOM 1705 C CA . ARG A 1 207 ? -10.615 -7.255 -45.565 1.00 62.31 207 ARG A CA 1
ATOM 1706 C C . ARG A 1 207 ? -10.224 -6.761 -46.962 1.00 62.31 207 ARG A C 1
ATOM 1708 O O . ARG A 1 207 ? -10.043 -7.577 -47.866 1.00 62.31 207 ARG A O 1
ATOM 1715 N N . ARG A 1 208 ? -10.104 -5.446 -47.180 1.00 65.88 208 ARG A N 1
ATOM 1716 C CA . ARG A 1 208 ? -9.723 -4.888 -48.485 1.00 65.88 208 ARG A CA 1
ATOM 1717 C C . ARG A 1 208 ? -8.253 -5.207 -48.799 1.00 65.88 208 ARG A C 1
ATOM 1719 O O . ARG A 1 208 ? -7.380 -4.868 -47.998 1.00 65.88 208 ARG A O 1
ATOM 1726 N N . PRO A 1 209 ? -7.947 -5.805 -49.964 1.00 49.19 209 PRO A N 1
ATOM 1727 C CA . PRO A 1 209 ? -6.572 -6.119 -50.339 1.00 49.19 209 PRO A CA 1
ATOM 1728 C C . PRO A 1 209 ? -5.752 -4.827 -50.497 1.00 49.19 209 PRO A C 1
ATOM 1730 O O . PRO A 1 209 ? -6.168 -3.908 -51.201 1.00 49.19 209 PRO A O 1
ATOM 1733 N N . GLY A 1 210 ? -4.597 -4.756 -49.825 1.00 65.00 210 GLY A N 1
ATOM 1734 C CA . GLY A 1 210 ? -3.661 -3.621 -49.886 1.00 65.00 210 GLY A CA 1
ATOM 1735 C C . GLY A 1 210 ? -3.561 -2.758 -48.620 1.00 65.00 210 GLY A C 1
ATOM 1736 O O . GLY A 1 210 ? -2.773 -1.814 -48.605 1.00 65.00 210 GLY A O 1
ATOM 1737 N N . ARG A 1 211 ? -4.313 -3.059 -47.551 1.00 60.12 211 ARG A N 1
ATOM 1738 C CA . ARG A 1 211 ? -4.145 -2.383 -46.254 1.00 60.12 211 ARG A CA 1
ATOM 1739 C C . ARG A 1 211 ? -2.992 -3.031 -45.467 1.00 60.12 211 ARG A C 1
ATOM 1741 O O . ARG A 1 211 ? -2.922 -4.261 -45.439 1.00 60.12 211 ARG A O 1
ATOM 1748 N N . PRO A 1 212 ? -2.090 -2.255 -44.833 1.00 64.38 212 PRO A N 1
ATOM 1749 C CA . PRO A 1 212 ? -1.135 -2.831 -43.894 1.00 64.38 212 PRO A CA 1
ATOM 1750 C C . PRO A 1 212 ? -1.898 -3.557 -42.772 1.00 64.38 212 PRO A C 1
ATOM 1752 O O . PRO A 1 212 ? -2.982 -3.098 -42.393 1.00 64.38 212 PRO A O 1
ATOM 1755 N N . PRO A 1 213 ? -1.376 -4.688 -42.264 1.00 68.06 213 PRO A N 1
ATOM 1756 C CA . PRO A 1 213 ? -2.027 -5.430 -41.190 1.00 68.06 213 PRO A CA 1
ATOM 1757 C C . PRO A 1 213 ? -2.270 -4.511 -39.987 1.00 68.06 213 PRO A C 1
ATOM 1759 O O . PRO A 1 213 ? -1.440 -3.649 -39.683 1.00 68.06 213 PRO A O 1
ATOM 1762 N N . LYS A 1 214 ? -3.418 -4.675 -39.313 1.00 68.50 214 LYS A N 1
ATOM 1763 C CA . LYS A 1 214 ? -3.699 -3.968 -38.057 1.00 68.50 214 LYS A CA 1
ATOM 1764 C C . LYS A 1 214 ? -2.572 -4.280 -37.069 1.00 68.50 214 LYS A C 1
ATOM 1766 O O . LYS A 1 214 ? -2.273 -5.443 -36.815 1.00 68.50 214 LYS A O 1
ATOM 1771 N N . PHE A 1 215 ? -1.929 -3.230 -36.568 1.00 67.50 215 PHE A N 1
ATOM 1772 C CA . PHE A 1 215 ? -0.816 -3.324 -35.635 1.00 67.50 215 PHE A CA 1
ATOM 1773 C C . PHE A 1 215 ? -1.142 -2.507 -34.384 1.00 67.50 215 PHE A C 1
ATOM 1775 O O . PHE A 1 215 ? -1.308 -1.289 -34.501 1.00 67.50 215 PHE A O 1
ATOM 1782 N N . PRO A 1 216 ? -1.235 -3.132 -33.200 1.00 76.75 216 PRO A N 1
ATOM 1783 C CA . PRO A 1 216 ? -1.200 -4.581 -32.941 1.00 76.75 216 PRO A CA 1
ATOM 1784 C C . PRO A 1 216 ? -2.433 -5.315 -33.512 1.00 76.75 216 PRO A C 1
ATOM 1786 O O . PRO A 1 216 ? -3.443 -4.682 -33.816 1.00 76.75 216 PRO A O 1
ATOM 1789 N N . GLU A 1 217 ? -2.365 -6.647 -33.649 1.00 74.06 217 GLU A N 1
ATOM 1790 C CA . GLU A 1 217 ? -3.476 -7.468 -34.183 1.00 74.06 217 GLU A CA 1
ATOM 1791 C C . GLU A 1 217 ? -4.786 -7.269 -33.406 1.00 74.06 217 GLU A C 1
ATOM 1793 O O . GLU A 1 217 ? -5.877 -7.272 -33.980 1.00 74.06 217 GLU A O 1
ATOM 1798 N N . LYS A 1 218 ? -4.671 -7.063 -32.091 1.00 76.88 218 LYS A N 1
ATOM 1799 C CA . LYS A 1 218 ? -5.759 -6.676 -31.195 1.00 76.88 218 LYS A CA 1
ATOM 1800 C C . LYS A 1 218 ? -5.348 -5.422 -30.428 1.00 76.88 218 LYS A C 1
ATOM 1802 O O . LYS A 1 218 ? -4.195 -5.361 -30.004 1.00 76.88 218 LYS A O 1
ATOM 1807 N N . PRO A 1 219 ? -6.260 -4.456 -30.212 1.00 81.12 219 PRO A N 1
ATOM 1808 C CA . PRO A 1 219 ? -5.988 -3.302 -29.365 1.00 81.12 219 PRO A CA 1
ATOM 1809 C C . PRO A 1 219 ? -5.494 -3.739 -27.983 1.00 81.12 219 PRO A C 1
ATOM 1811 O O . PRO A 1 219 ? -6.163 -4.516 -27.305 1.00 81.12 219 PRO A O 1
ATOM 1814 N N . GLU A 1 220 ? -4.335 -3.227 -27.582 1.00 82.81 220 GLU A N 1
ATOM 1815 C CA . GLU A 1 220 ? -3.715 -3.490 -26.286 1.00 82.81 220 GLU A CA 1
ATOM 1816 C C . GLU A 1 220 ? -3.904 -2.255 -25.402 1.00 82.81 220 GLU A C 1
ATOM 1818 O O . GLU A 1 220 ? -3.563 -1.143 -25.814 1.00 82.81 220 GLU A O 1
ATOM 1823 N N . LYS A 1 221 ? -4.482 -2.432 -24.210 1.00 85.50 221 LYS A N 1
ATOM 1824 C CA . LYS A 1 221 ? -4.654 -1.329 -23.247 1.00 85.50 221 LYS A CA 1
ATOM 1825 C C . LYS A 1 221 ? -3.401 -1.108 -22.410 1.00 85.50 221 LYS A C 1
ATOM 1827 O O . LYS A 1 221 ? -3.172 0.002 -21.943 1.00 85.50 221 LYS A O 1
ATOM 1832 N N . ASP A 1 222 ? -2.616 -2.163 -22.215 1.00 91.31 222 ASP A N 1
ATOM 1833 C CA . ASP A 1 222 ? -1.384 -2.123 -21.447 1.00 91.31 222 ASP A CA 1
ATOM 1834 C C . ASP A 1 222 ? -0.243 -1.546 -22.295 1.00 91.31 222 ASP A C 1
ATOM 1836 O O . ASP A 1 222 ? 0.375 -2.235 -23.114 1.00 91.31 222 ASP A O 1
ATOM 1840 N N . ILE A 1 223 ? 0.027 -0.251 -22.114 1.00 92.12 223 ILE A N 1
ATOM 1841 C CA . ILE A 1 223 ? 1.024 0.477 -22.908 1.00 92.12 223 ILE A CA 1
ATOM 1842 C C . ILE A 1 223 ? 2.431 -0.068 -22.638 1.00 92.12 223 ILE A C 1
ATOM 1844 O O . ILE A 1 223 ? 3.230 -0.180 -23.570 1.00 92.12 223 ILE A O 1
ATOM 1848 N N . LEU A 1 224 ? 2.737 -0.454 -21.396 1.00 92.88 224 LEU A N 1
ATOM 1849 C CA . LEU A 1 224 ? 4.037 -1.036 -21.053 1.00 92.88 224 LEU A CA 1
ATOM 1850 C C . LEU A 1 224 ? 4.237 -2.381 -21.762 1.00 92.88 224 LEU A C 1
ATOM 1852 O O . LEU A 1 224 ? 5.278 -2.596 -22.387 1.00 92.88 224 LEU A O 1
ATOM 1856 N N . LEU A 1 225 ? 3.233 -3.264 -21.730 1.00 91.88 225 LEU A N 1
ATOM 1857 C CA . LEU A 1 225 ? 3.256 -4.542 -22.449 1.00 91.88 225 LEU A CA 1
ATOM 1858 C C . LEU A 1 225 ? 3.404 -4.329 -23.955 1.00 91.88 225 LEU A C 1
ATOM 1860 O O . LEU A 1 225 ? 4.197 -5.019 -24.604 1.00 91.88 225 LEU A O 1
ATOM 1864 N N . PHE A 1 226 ? 2.664 -3.363 -24.501 1.00 91.94 226 PHE A N 1
ATOM 1865 C CA . PHE A 1 226 ? 2.727 -3.010 -25.911 1.00 91.94 226 PHE A CA 1
ATOM 1866 C C . PHE A 1 226 ? 4.143 -2.575 -26.310 1.00 91.94 226 PHE A C 1
ATOM 1868 O O . PHE A 1 226 ? 4.730 -3.157 -27.222 1.00 91.94 226 PHE A O 1
ATOM 1875 N N . LEU A 1 227 ? 4.734 -1.612 -25.598 1.00 92.56 227 LEU A N 1
ATOM 1876 C CA . LEU A 1 227 ? 6.093 -1.139 -25.876 1.00 92.56 227 LEU A CA 1
ATOM 1877 C C . LEU A 1 227 ? 7.121 -2.265 -25.732 1.00 92.56 227 LEU A C 1
ATOM 1879 O O . LEU A 1 227 ? 7.969 -2.437 -26.608 1.00 92.56 227 LEU A O 1
ATOM 1883 N N . MET A 1 228 ? 7.010 -3.078 -24.682 1.00 91.88 228 MET A N 1
ATOM 1884 C CA . MET A 1 228 ? 7.915 -4.201 -24.438 1.00 91.88 228 MET A CA 1
ATOM 1885 C C . MET A 1 228 ? 7.889 -5.238 -25.571 1.00 91.88 228 MET A C 1
ATOM 1887 O O . MET A 1 228 ? 8.944 -5.765 -25.933 1.00 91.88 228 MET A O 1
ATOM 1891 N N . ARG A 1 229 ? 6.714 -5.525 -26.152 1.00 89.00 229 ARG A N 1
ATOM 1892 C CA . ARG A 1 229 ? 6.556 -6.494 -27.253 1.00 89.00 229 ARG A CA 1
ATOM 1893 C C . ARG A 1 229 ? 6.954 -5.910 -28.605 1.00 89.00 229 ARG A C 1
ATOM 1895 O O . ARG A 1 229 ? 7.649 -6.565 -29.379 1.00 89.00 229 ARG A O 1
ATOM 1902 N N . TYR A 1 230 ? 6.533 -4.681 -28.881 1.00 88.69 230 TYR A N 1
ATOM 1903 C CA . TYR A 1 230 ? 6.462 -4.166 -30.245 1.00 88.69 230 TYR A CA 1
ATOM 1904 C C . TYR A 1 230 ? 7.469 -3.066 -30.573 1.00 88.69 230 TYR A C 1
ATOM 1906 O O . TYR A 1 230 ? 7.710 -2.821 -31.754 1.00 88.69 230 TYR A O 1
ATOM 1914 N N . ALA A 1 231 ? 8.081 -2.404 -29.585 1.00 91.12 231 ALA A N 1
ATOM 1915 C CA . ALA A 1 231 ? 9.029 -1.334 -29.875 1.00 91.12 231 ALA A CA 1
ATOM 1916 C C . ALA A 1 231 ? 10.324 -1.918 -30.476 1.00 91.12 231 ALA A C 1
ATOM 1918 O O . ALA A 1 231 ? 11.015 -2.690 -29.807 1.00 91.12 231 ALA A O 1
ATOM 1919 N N . PRO A 1 232 ? 10.700 -1.571 -31.720 1.00 88.56 232 PRO A N 1
ATOM 1920 C CA . PRO A 1 232 ? 11.836 -2.204 -32.395 1.00 88.56 232 PRO A CA 1
ATOM 1921 C C . PRO A 1 232 ? 13.190 -1.716 -31.865 1.00 88.56 232 PRO A C 1
ATOM 1923 O O . PRO A 1 232 ? 14.171 -2.450 -31.918 1.00 88.56 232 PRO A O 1
ATOM 1926 N N . HIS A 1 233 ? 13.248 -0.492 -31.337 1.00 91.81 233 HIS A N 1
ATOM 1927 C CA . HIS A 1 233 ? 14.497 0.175 -30.955 1.00 91.81 233 HIS A CA 1
ATOM 1928 C C . HIS A 1 233 ? 14.906 -0.035 -29.492 1.00 91.81 233 HIS A C 1
ATOM 1930 O O . HIS A 1 233 ? 15.962 0.450 -29.092 1.00 91.81 233 HIS A O 1
ATOM 1936 N N . LEU A 1 234 ? 14.097 -0.743 -28.694 1.00 94.25 234 LEU A N 1
ATOM 1937 C CA . LEU A 1 234 ? 14.431 -1.003 -27.296 1.00 94.25 234 LEU A CA 1
ATOM 1938 C C . LEU A 1 234 ? 15.518 -2.069 -27.176 1.00 94.25 234 LEU A C 1
ATOM 1940 O O . LEU A 1 234 ? 15.339 -3.210 -27.623 1.00 94.25 234 LEU A O 1
ATOM 1944 N N . GLN A 1 235 ? 16.603 -1.691 -26.504 1.00 95.75 235 GLN A N 1
ATOM 1945 C CA . GLN A 1 235 ? 17.669 -2.598 -26.091 1.00 95.75 235 GLN A CA 1
ATOM 1946 C C . GLN A 1 235 ? 17.154 -3.614 -25.057 1.00 95.75 235 GLN A C 1
ATOM 1948 O O . GLN A 1 235 ? 16.177 -3.334 -24.357 1.00 95.75 235 GLN A O 1
ATOM 1953 N N . PRO A 1 236 ? 17.808 -4.780 -24.901 1.00 95.69 236 PRO A N 1
ATOM 1954 C CA . PRO A 1 236 ? 17.372 -5.799 -23.944 1.00 95.69 236 PRO A CA 1
ATOM 1955 C C . PRO A 1 236 ? 17.185 -5.274 -22.511 1.00 95.69 236 PRO A C 1
ATOM 1957 O O . PRO A 1 236 ? 16.165 -5.560 -21.893 1.00 95.69 236 PRO A O 1
ATOM 1960 N N . TRP A 1 237 ? 18.108 -4.444 -22.010 1.00 96.38 237 TRP A N 1
ATOM 1961 C CA . TRP A 1 237 ? 18.017 -3.855 -20.666 1.00 96.38 237 TRP A CA 1
ATOM 1962 C C . TRP A 1 237 ? 16.869 -2.842 -20.522 1.00 96.38 237 TRP A C 1
ATOM 1964 O O . TRP A 1 237 ? 16.251 -2.740 -19.469 1.00 96.38 237 TRP A O 1
ATOM 1974 N N . GLN A 1 238 ? 16.536 -2.119 -21.595 1.00 97.06 238 GLN A N 1
ATOM 1975 C CA . GLN A 1 238 ? 15.416 -1.175 -21.617 1.00 97.06 238 GLN A CA 1
ATOM 1976 C C . GLN A 1 238 ? 14.075 -1.910 -21.574 1.00 97.06 238 GLN A C 1
ATOM 1978 O O . GLN A 1 238 ? 13.163 -1.504 -20.857 1.00 97.06 238 GLN A O 1
ATOM 1983 N N . ARG A 1 239 ? 13.955 -3.017 -22.321 1.00 96.62 239 ARG A N 1
ATOM 1984 C CA . ARG A 1 239 ? 12.770 -3.889 -22.249 1.00 96.62 239 ARG A CA 1
ATOM 1985 C C . ARG A 1 239 ? 12.605 -4.468 -20.857 1.00 96.62 239 ARG A C 1
ATOM 1987 O O . ARG A 1 239 ? 11.485 -4.506 -20.362 1.00 96.62 239 ARG A O 1
ATOM 1994 N N . ASP A 1 240 ? 13.714 -4.860 -20.240 1.00 96.88 240 ASP A N 1
ATOM 1995 C CA . ASP A 1 240 ? 13.692 -5.343 -18.873 1.00 96.88 240 ASP A CA 1
ATOM 1996 C C . ASP A 1 240 ? 13.186 -4.272 -17.901 1.00 96.88 240 ASP A C 1
ATOM 1998 O O . ASP A 1 240 ? 12.220 -4.511 -17.196 1.00 96.88 240 ASP A O 1
ATOM 2002 N N . ILE A 1 241 ? 13.719 -3.046 -17.919 1.00 96.81 241 ILE A N 1
ATOM 2003 C CA . ILE A 1 241 ? 13.214 -1.971 -17.041 1.00 96.81 241 ILE A CA 1
ATOM 2004 C C . ILE A 1 241 ? 11.699 -1.755 -17.195 1.00 96.81 241 ILE A C 1
ATOM 2006 O O . ILE A 1 241 ? 11.002 -1.575 -16.196 1.00 96.81 241 ILE A O 1
ATOM 2010 N N . ILE A 1 242 ? 11.169 -1.817 -18.420 1.00 96.81 242 ILE A N 1
ATOM 2011 C CA . ILE A 1 242 ? 9.717 -1.756 -18.649 1.00 96.81 242 ILE A CA 1
ATOM 2012 C C . ILE A 1 242 ? 9.003 -2.943 -17.986 1.00 96.81 242 ILE A C 1
ATOM 2014 O O . ILE A 1 242 ? 7.969 -2.746 -17.347 1.00 96.81 242 ILE A O 1
ATOM 2018 N N . GLU A 1 243 ? 9.542 -4.159 -18.105 1.00 95.50 243 GLU A N 1
ATOM 2019 C CA . GLU A 1 243 ? 9.024 -5.355 -17.428 1.00 95.50 243 GLU A CA 1
ATOM 2020 C C . GLU A 1 243 ? 9.014 -5.186 -15.901 1.00 95.50 243 GLU A C 1
ATOM 2022 O O . GLU A 1 243 ? 8.014 -5.519 -15.258 1.00 95.50 243 GLU A O 1
ATOM 2027 N N . ILE A 1 244 ? 10.090 -4.638 -15.326 1.00 95.81 244 ILE A N 1
ATOM 2028 C CA . ILE A 1 244 ? 10.215 -4.347 -13.892 1.00 95.81 244 ILE A CA 1
ATOM 2029 C C . ILE A 1 244 ? 9.095 -3.403 -13.446 1.00 95.81 244 ILE A C 1
ATOM 2031 O O . ILE A 1 244 ? 8.292 -3.765 -12.583 1.00 95.81 244 ILE A O 1
ATOM 2035 N N . VAL A 1 245 ? 8.995 -2.226 -14.075 1.00 95.56 245 VAL A N 1
ATOM 2036 C CA . VAL A 1 245 ? 7.985 -1.207 -13.736 1.00 95.56 245 VAL A CA 1
ATOM 2037 C C . VAL A 1 245 ? 6.575 -1.777 -13.882 1.00 95.56 245 VAL A C 1
ATOM 2039 O O . VAL A 1 245 ? 5.740 -1.613 -12.993 1.00 95.56 245 VAL A O 1
ATOM 2042 N N . ARG A 1 246 ? 6.313 -2.512 -14.968 1.00 93.69 246 ARG A N 1
ATOM 2043 C CA . ARG A 1 246 ? 5.019 -3.157 -15.208 1.00 93.69 246 ARG A CA 1
ATOM 2044 C C . ARG A 1 246 ? 4.676 -4.182 -14.129 1.00 93.69 246 ARG A C 1
ATOM 2046 O O . ARG A 1 246 ? 3.550 -4.201 -13.642 1.00 93.69 246 ARG A O 1
ATOM 2053 N N . THR A 1 247 ? 5.626 -5.040 -13.765 1.00 92.50 247 THR A N 1
ATOM 2054 C CA . THR A 1 247 ? 5.425 -6.098 -12.763 1.00 92.50 247 THR A CA 1
ATOM 2055 C C . THR A 1 247 ? 5.100 -5.507 -11.396 1.00 92.50 247 THR A C 1
ATOM 2057 O O . THR A 1 247 ? 4.191 -5.989 -10.720 1.00 92.50 247 THR A O 1
ATOM 2060 N N . GLU A 1 248 ? 5.798 -4.442 -11.005 1.00 92.94 248 GLU A N 1
ATOM 2061 C CA . GLU A 1 248 ? 5.519 -3.731 -9.759 1.00 92.94 248 GLU A CA 1
ATOM 2062 C C . GLU A 1 248 ? 4.158 -3.023 -9.796 1.00 92.94 248 GLU A C 1
ATOM 2064 O O . GLU A 1 248 ? 3.382 -3.134 -8.848 1.00 92.94 248 GLU A O 1
ATOM 2069 N N . MET A 1 249 ? 3.794 -2.376 -10.905 1.00 92.38 249 MET A N 1
ATOM 2070 C CA . MET A 1 249 ? 2.490 -1.716 -11.017 1.00 92.38 249 MET A CA 1
ATOM 2071 C C . MET A 1 249 ? 1.307 -2.687 -11.010 1.00 92.38 249 MET A C 1
ATOM 2073 O O . MET A 1 249 ? 0.281 -2.394 -10.394 1.00 92.38 249 MET A O 1
ATOM 2077 N N . LEU A 1 250 ? 1.455 -3.874 -11.605 1.00 90.75 250 LEU A N 1
ATOM 2078 C CA . LEU A 1 250 ? 0.451 -4.941 -11.511 1.00 90.75 250 LEU A CA 1
ATOM 2079 C C . LEU A 1 250 ? 0.244 -5.428 -10.068 1.00 90.75 250 LEU A C 1
ATOM 2081 O O . LEU A 1 250 ? -0.841 -5.904 -9.738 1.00 90.75 250 LEU A O 1
ATOM 2085 N N . TYR A 1 251 ? 1.256 -5.300 -9.205 1.00 91.25 251 TYR A N 1
ATOM 2086 C CA . TYR A 1 251 ? 1.121 -5.586 -7.777 1.00 91.25 251 TYR A CA 1
ATOM 2087 C C . TYR A 1 251 ? 0.369 -4.472 -7.027 1.00 91.25 251 TYR A C 1
ATOM 2089 O O . TYR A 1 251 ? -0.443 -4.775 -6.154 1.00 91.25 251 TYR A O 1
ATOM 2097 N N . PHE A 1 252 ? 0.589 -3.198 -7.374 1.00 90.81 252 PHE A N 1
ATOM 2098 C CA . PHE A 1 252 ? -0.027 -2.059 -6.676 1.00 90.81 252 PHE A CA 1
ATOM 2099 C C . PHE A 1 252 ? -1.462 -1.733 -7.121 1.00 90.81 252 PHE A C 1
ATOM 2101 O O . PHE A 1 252 ? -2.244 -1.217 -6.321 1.00 90.81 252 PHE A O 1
ATOM 2108 N N . ILE A 1 253 ? -1.842 -2.036 -8.366 1.00 90.62 253 ILE A N 1
ATOM 2109 C CA . ILE A 1 253 ? -3.180 -1.711 -8.893 1.00 90.62 253 ILE A CA 1
ATOM 2110 C C . ILE A 1 253 ? -4.337 -2.281 -8.071 1.00 90.62 253 ILE A C 1
ATOM 2112 O O . ILE A 1 253 ? -5.258 -1.511 -7.794 1.00 90.62 253 ILE A O 1
ATOM 2116 N N . PRO A 1 254 ? -4.332 -3.566 -7.661 1.00 90.31 254 PRO A N 1
ATOM 2117 C CA . PRO A 1 254 ? -5.398 -4.113 -6.827 1.00 90.31 254 PRO A CA 1
ATOM 2118 C C . PRO A 1 254 ? -5.640 -3.260 -5.588 1.00 90.31 254 PRO A C 1
ATOM 2120 O O . PRO A 1 254 ? -6.772 -2.858 -5.339 1.00 90.31 254 PRO A O 1
ATOM 2123 N N . GLN A 1 255 ? -4.567 -2.884 -4.885 1.00 89.00 255 GLN A N 1
ATOM 2124 C CA . GLN A 1 255 ? -4.641 -2.034 -3.700 1.00 89.00 255 GLN A CA 1
ATOM 2125 C C . GLN A 1 255 ? -5.279 -0.678 -4.018 1.00 89.00 255 GLN A C 1
ATOM 2127 O O . GLN A 1 255 ? -6.164 -0.228 -3.293 1.00 89.00 255 GLN A O 1
ATOM 2132 N N . ALA A 1 256 ? -4.866 -0.045 -5.120 1.00 88.44 256 ALA A N 1
ATOM 2133 C CA . ALA A 1 256 ? -5.414 1.241 -5.541 1.00 88.44 256 ALA A CA 1
ATOM 2134 C C . ALA A 1 256 ? -6.909 1.147 -5.898 1.00 88.44 256 ALA A C 1
ATOM 2136 O O . ALA A 1 256 ? -7.701 1.982 -5.465 1.00 88.44 256 ALA A O 1
ATOM 2137 N N . GLN A 1 257 ? -7.314 0.110 -6.637 1.00 87.25 257 GLN A N 1
ATOM 2138 C CA . GLN A 1 257 ? -8.706 -0.101 -7.049 1.00 87.25 257 GLN A CA 1
ATOM 2139 C C . GLN A 1 257 ? -9.620 -0.442 -5.875 1.00 87.25 257 GLN A C 1
ATOM 2141 O O . GLN A 1 257 ? -10.785 -0.045 -5.857 1.00 87.25 257 GLN A O 1
ATOM 2146 N N . THR A 1 258 ? -9.110 -1.196 -4.904 1.00 87.06 258 THR A N 1
ATOM 2147 C CA . THR A 1 258 ? -9.914 -1.707 -3.797 1.00 87.06 258 THR A CA 1
ATOM 2148 C C . THR A 1 258 ? -9.727 -0.936 -2.495 1.00 87.06 258 THR A C 1
ATOM 2150 O O . THR A 1 258 ? -10.230 -1.396 -1.474 1.00 87.06 258 THR A O 1
ATOM 2153 N N . LYS A 1 259 ? -9.050 0.225 -2.510 1.00 85.31 259 LYS A N 1
ATOM 2154 C CA . LYS A 1 259 ? -8.719 1.027 -1.314 1.00 85.31 259 LYS A CA 1
ATOM 2155 C C . LYS A 1 259 ? -9.921 1.206 -0.380 1.00 85.31 259 LYS A C 1
ATOM 2157 O O . LYS A 1 259 ? -9.834 0.887 0.792 1.00 85.31 259 LYS A O 1
ATOM 2162 N N . VAL A 1 260 ? -11.074 1.603 -0.918 1.00 79.94 260 VAL A N 1
ATOM 2163 C CA . VAL A 1 260 ? -12.324 1.802 -0.148 1.00 79.94 260 VAL A CA 1
ATOM 2164 C C . VAL A 1 260 ? -12.766 0.551 0.592 1.00 79.94 260 VAL A C 1
ATOM 2166 O O . VAL A 1 260 ? -13.167 0.600 1.745 1.00 79.94 260 VAL A O 1
ATOM 2169 N N . MET A 1 261 ? -12.726 -0.586 -0.099 1.00 80.56 261 MET A N 1
ATOM 2170 C CA . MET A 1 261 ? -13.171 -1.854 0.464 1.00 80.56 261 MET A CA 1
ATOM 2171 C C . MET A 1 261 ? -12.160 -2.395 1.478 1.00 80.56 261 MET A C 1
ATOM 2173 O O . MET A 1 261 ? -12.564 -3.129 2.372 1.00 80.56 261 MET A O 1
ATOM 2177 N N . ASN A 1 262 ? -10.878 -2.045 1.320 1.00 84.19 262 ASN A N 1
ATOM 2178 C CA . ASN A 1 262 ? -9.802 -2.460 2.213 1.00 84.19 262 ASN A CA 1
ATOM 2179 C C . ASN A 1 262 ? -9.750 -1.635 3.507 1.00 84.19 262 ASN A C 1
ATOM 2181 O O . ASN A 1 262 ? -9.557 -2.215 4.565 1.00 84.19 262 ASN A O 1
ATOM 2185 N N . GLU A 1 263 ? -9.914 -0.311 3.418 1.00 80.44 263 GLU A N 1
ATOM 2186 C CA . GLU A 1 263 ? -9.829 0.613 4.566 1.00 80.44 263 GLU A CA 1
ATOM 2187 C C . GLU A 1 263 ? -11.190 0.856 5.242 1.00 80.44 263 GLU A C 1
ATOM 2189 O O . GLU A 1 263 ? -11.268 1.243 6.407 1.00 80.44 263 GLU A O 1
ATOM 2194 N N . GLY A 1 264 ? -12.286 0.641 4.509 1.00 73.56 264 GLY A N 1
ATOM 2195 C CA . GLY A 1 264 ? -13.636 1.008 4.923 1.00 73.56 264 GLY A CA 1
ATOM 2196 C C . GLY A 1 264 ? -14.033 2.432 4.519 1.00 73.56 264 GLY A C 1
ATOM 2197 O O . GLY A 1 264 ? -13.335 3.138 3.790 1.00 73.56 264 GLY A O 1
ATOM 2198 N N . TRP A 1 265 ? -15.211 2.852 4.982 1.00 66.56 265 TRP A N 1
ATOM 2199 C CA . TRP A 1 265 ? -15.722 4.206 4.789 1.00 66.56 265 TRP A CA 1
ATOM 2200 C C . TRP A 1 265 ? -15.362 5.075 5.994 1.00 66.56 265 TRP A C 1
ATOM 2202 O O . TRP A 1 265 ? -15.587 4.667 7.132 1.00 66.56 265 TRP A O 1
ATOM 2212 N N . ALA A 1 266 ? -14.941 6.321 5.771 1.00 68.44 266 ALA A N 1
ATOM 2213 C CA . ALA A 1 266 ? -14.846 7.316 6.842 1.00 68.44 266 ALA A CA 1
ATOM 2214 C C . ALA A 1 266 ? -16.220 7.959 7.134 1.00 68.44 266 ALA A C 1
ATOM 2216 O O . ALA A 1 266 ? -16.346 9.174 7.294 1.00 68.44 266 ALA A O 1
ATOM 2217 N N . CYS A 1 267 ? -17.279 7.145 7.172 1.00 68.69 267 CYS A N 1
ATOM 2218 C CA . CYS A 1 267 ? -18.596 7.537 7.660 1.00 68.69 267 CYS A CA 1
ATOM 2219 C C . CYS A 1 267 ? -19.161 6.446 8.572 1.00 68.69 267 CYS A C 1
ATOM 2221 O O . CYS A 1 267 ? -18.857 5.264 8.425 1.00 68.69 267 CYS A O 1
ATOM 2223 N N . LEU A 1 268 ? -19.958 6.869 9.548 1.00 77.19 268 LEU A N 1
ATOM 2224 C CA . LEU A 1 268 ? -20.552 5.995 10.549 1.00 77.19 268 LEU A CA 1
ATOM 2225 C C . LEU A 1 268 ? -22.055 5.914 10.305 1.00 77.19 268 LEU A C 1
ATOM 2227 O O . LEU A 1 268 ? -22.720 6.931 10.097 1.00 77.19 268 LEU A O 1
ATOM 2231 N N . THR A 1 269 ? -22.592 4.702 10.359 1.00 81.00 269 THR A N 1
ATOM 2232 C CA . THR A 1 269 ? -24.039 4.473 10.442 1.00 81.00 269 THR A CA 1
ATOM 2233 C C . THR A 1 269 ? -24.469 4.513 11.908 1.00 81.00 269 THR A C 1
ATOM 2235 O O . THR A 1 269 ? -23.630 4.420 12.800 1.00 81.00 269 THR A O 1
ATOM 2238 N N . GLY A 1 270 ? -25.771 4.615 12.192 1.00 83.19 270 GLY A N 1
ATOM 2239 C CA . GLY A 1 270 ? -26.261 4.624 13.580 1.00 83.19 270 GLY A CA 1
ATOM 2240 C C . GLY A 1 270 ? -25.832 3.395 14.397 1.00 83.19 270 GLY A C 1
ATOM 2241 O O . GLY A 1 270 ? -25.574 3.513 15.591 1.00 83.19 270 GLY A O 1
ATOM 2242 N N . GLU A 1 271 ? -25.686 2.238 13.747 1.00 84.44 271 GLU A N 1
ATOM 2243 C CA . GLU A 1 271 ? -25.275 0.979 14.384 1.00 84.44 271 GLU A CA 1
ATOM 2244 C C . GLU A 1 271 ? -23.755 0.848 14.554 1.00 84.44 271 GLU A C 1
ATOM 2246 O O . GLU A 1 271 ? -23.291 -0.054 15.253 1.00 84.44 271 GLU A O 1
ATOM 2251 N N . SER A 1 272 ? -22.968 1.735 13.938 1.00 83.81 272 SER A N 1
ATOM 2252 C CA . SER A 1 272 ? -21.509 1.695 14.013 1.00 83.81 272 SER A CA 1
ATOM 2253 C C . SER A 1 272 ? -21.035 1.921 15.449 1.00 83.81 272 SER A C 1
ATOM 2255 O O . SER A 1 272 ? -21.492 2.840 16.126 1.00 83.81 272 SER A O 1
ATOM 2257 N N . LEU A 1 273 ? -20.099 1.092 15.911 1.00 84.94 273 LEU A N 1
ATOM 2258 C CA . LEU A 1 273 ? -19.506 1.214 17.240 1.00 84.94 273 LEU A CA 1
ATOM 2259 C C . LEU A 1 273 ? -18.325 2.187 17.212 1.00 84.94 273 LEU A C 1
ATOM 2261 O O . LEU A 1 273 ? -17.441 2.083 16.364 1.00 84.94 273 LEU A O 1
ATOM 2265 N N . VAL A 1 274 ? -18.303 3.107 18.170 1.00 85.31 274 VAL A N 1
ATOM 2266 C CA . VAL A 1 274 ? -17.274 4.133 18.344 1.00 85.31 274 VAL A CA 1
ATOM 2267 C C . VAL A 1 274 ? -16.656 3.977 19.721 1.00 85.31 274 VAL A C 1
ATOM 2269 O O . VAL A 1 274 ? -17.364 3.875 20.723 1.00 85.31 274 VAL A O 1
ATOM 2272 N N . LEU A 1 275 ? -15.326 3.967 19.779 1.00 84.19 275 LEU A N 1
ATOM 2273 C CA . LEU A 1 275 ? -14.597 3.942 21.039 1.00 84.19 275 LEU A CA 1
ATOM 2274 C C . LEU A 1 275 ? -14.610 5.330 21.691 1.00 84.19 275 LEU A C 1
ATOM 2276 O O . LEU A 1 275 ? -14.147 6.308 21.108 1.00 84.19 275 LEU A O 1
ATOM 2280 N N . THR A 1 276 ? -15.107 5.392 22.921 1.00 86.06 276 THR A N 1
ATOM 2281 C CA . THR A 1 276 ? -15.218 6.612 23.730 1.00 86.06 276 THR A CA 1
ATOM 2282 C C . THR A 1 276 ? -14.616 6.394 25.118 1.00 86.06 276 THR A C 1
ATOM 2284 O O . THR A 1 276 ? -14.295 5.265 25.496 1.00 86.06 276 THR A O 1
ATOM 2287 N N . GLU A 1 277 ? -14.531 7.453 25.924 1.00 83.94 277 GLU A N 1
ATOM 2288 C CA . GLU A 1 277 ? -14.209 7.361 27.361 1.00 83.94 277 GLU A CA 1
ATOM 2289 C C . GLU A 1 277 ? -15.118 6.385 28.141 1.00 83.94 277 GLU A C 1
ATOM 2291 O O . GLU A 1 277 ? -14.717 5.854 29.175 1.00 83.94 277 GLU A O 1
ATOM 2296 N N . ARG A 1 278 ? -16.337 6.130 27.643 1.00 85.44 278 ARG A N 1
ATOM 2297 C CA . ARG A 1 278 ? -17.340 5.239 28.250 1.00 85.44 278 ARG A CA 1
ATOM 2298 C C . ARG A 1 278 ? -17.291 3.820 27.669 1.00 85.44 278 ARG A C 1
ATOM 2300 O O . ARG A 1 278 ? -18.187 3.020 27.927 1.00 85.44 278 ARG A O 1
ATOM 2307 N N . GLY A 1 279 ? -16.268 3.506 26.873 1.00 85.19 279 GLY A N 1
ATOM 2308 C CA . GLY A 1 279 ? -16.162 2.263 26.111 1.00 85.19 279 GLY A CA 1
ATOM 2309 C C . GLY A 1 279 ? -16.764 2.377 24.709 1.00 85.19 279 GLY A C 1
ATOM 2310 O O . GLY A 1 279 ? -16.852 3.469 24.143 1.00 85.19 279 GLY A O 1
ATOM 2311 N N . LEU A 1 280 ? -17.142 1.237 24.125 1.00 87.44 280 LEU A N 1
ATOM 2312 C CA . LEU A 1 280 ? -17.761 1.183 22.799 1.00 87.44 280 LEU A CA 1
ATOM 2313 C C . LEU A 1 280 ? -19.232 1.600 22.882 1.00 87.44 280 LEU A C 1
ATOM 2315 O O . LEU A 1 280 ? -20.038 0.929 23.526 1.00 87.44 280 LEU A O 1
ATOM 2319 N N . LEU A 1 281 ? -19.578 2.686 22.198 1.00 89.69 281 LEU A N 1
ATOM 2320 C CA . LEU A 1 281 ? -20.948 3.174 22.062 1.00 89.69 281 LEU A CA 1
ATOM 2321 C C . LEU A 1 281 ? -21.395 3.078 20.608 1.00 89.69 281 LEU A C 1
ATOM 2323 O O . LEU A 1 281 ? -20.611 3.333 19.698 1.00 89.69 281 LEU A O 1
ATOM 2327 N N . ARG A 1 282 ? -22.670 2.758 20.379 1.00 89.94 282 ARG A N 1
ATOM 2328 C CA . ARG A 1 282 ? -23.270 2.933 19.053 1.00 89.94 282 ARG A CA 1
ATOM 2329 C C . ARG A 1 282 ? -23.307 4.417 18.699 1.00 89.94 282 ARG A C 1
ATOM 2331 O O . ARG A 1 282 ? -23.556 5.258 19.567 1.00 89.94 282 ARG A O 1
ATOM 2338 N N . TYR A 1 283 ? -23.085 4.736 17.429 1.00 88.50 283 TYR A N 1
ATOM 2339 C CA . TYR A 1 283 ? -23.044 6.116 16.963 1.00 88.50 283 TYR A CA 1
ATOM 2340 C C . TYR A 1 283 ? -24.383 6.838 17.158 1.00 88.50 283 TYR A C 1
ATOM 2342 O O . TYR A 1 283 ? -24.379 8.026 17.460 1.00 88.50 283 TYR A O 1
ATOM 2350 N N . ASP A 1 284 ? -25.521 6.146 17.052 1.00 89.19 284 ASP A N 1
ATOM 2351 C CA . ASP A 1 284 ? -26.836 6.730 17.351 1.00 89.19 284 ASP A CA 1
ATOM 2352 C C . ASP A 1 284 ? -26.962 7.202 18.807 1.00 89.19 284 ASP A C 1
ATOM 2354 O O . ASP A 1 284 ? -27.353 8.337 19.070 1.00 89.19 284 ASP A O 1
ATOM 2358 N N . THR A 1 285 ? -26.534 6.367 19.746 1.00 89.75 285 THR A N 1
ATOM 2359 C CA . THR A 1 285 ? -26.541 6.647 21.180 1.00 89.75 285 THR A CA 1
ATOM 2360 C C . THR A 1 285 ? -25.566 7.778 21.487 1.00 89.75 285 THR A C 1
ATOM 2362 O O . THR A 1 285 ? -25.901 8.723 22.196 1.00 89.75 285 THR A O 1
ATOM 2365 N N . LEU A 1 286 ? -24.367 7.729 20.898 1.00 88.88 286 LEU A N 1
ATOM 2366 C CA . LEU A 1 286 ? -23.392 8.811 20.998 1.00 88.88 286 LEU A CA 1
ATOM 2367 C C . LEU A 1 286 ? -23.963 10.128 20.449 1.00 88.88 286 LEU A C 1
ATOM 2369 O O . LEU A 1 286 ? -23.804 11.176 21.072 1.00 88.88 286 LEU A O 1
ATOM 2373 N N . HIS A 1 287 ? -24.662 10.085 19.314 1.00 87.69 287 HIS A N 1
ATOM 2374 C CA . HIS A 1 287 ? -25.302 11.251 18.717 1.00 87.69 287 HIS A CA 1
ATOM 2375 C C . HIS A 1 287 ? -26.364 11.856 19.641 1.00 87.69 287 HIS A C 1
ATOM 2377 O O . HIS A 1 287 ? -26.402 13.078 19.792 1.00 87.69 287 HIS A O 1
ATOM 2383 N N . GLU A 1 288 ? -27.190 11.027 20.283 1.00 88.94 288 GLU A N 1
ATOM 2384 C CA . GLU A 1 288 ? -28.200 11.472 21.248 1.00 88.94 288 GLU A CA 1
ATOM 2385 C C . GLU A 1 288 ? -27.577 12.125 22.485 1.00 88.94 288 GLU A C 1
ATOM 2387 O O . GLU A 1 288 ? -27.993 13.223 22.859 1.00 88.94 288 GLU A O 1
ATOM 2392 N N . LEU A 1 289 ? -26.545 11.513 23.074 1.00 88.75 289 LEU A N 1
ATOM 2393 C CA . LEU A 1 289 ? -25.827 12.071 24.228 1.00 88.75 289 LEU A CA 1
ATOM 2394 C C . LEU A 1 289 ? -25.230 13.443 23.897 1.00 88.75 289 LEU A C 1
ATOM 2396 O O . LEU A 1 289 ? -25.460 14.430 24.600 1.00 88.75 289 LEU A O 1
ATOM 2400 N N . LEU A 1 290 ? -24.535 13.539 22.761 1.00 86.94 290 LEU A N 1
ATOM 2401 C CA . LEU A 1 290 ? -23.989 14.810 22.299 1.00 86.94 290 LEU A CA 1
ATOM 2402 C C . LEU A 1 290 ? -25.112 15.819 21.995 1.00 86.94 290 LEU A C 1
ATOM 2404 O O . LEU A 1 290 ? -24.907 17.030 22.113 1.00 86.94 290 LEU A O 1
ATOM 2408 N N . ALA A 1 291 ? -26.287 15.381 21.525 1.00 86.44 291 ALA A N 1
ATOM 2409 C CA . ALA A 1 291 ? -27.426 16.262 21.245 1.00 86.44 291 ALA A CA 1
ATOM 2410 C C . ALA A 1 291 ? -28.062 16.825 22.522 1.00 86.44 291 ALA A C 1
ATOM 2412 O O . ALA A 1 291 ? -28.568 17.946 22.499 1.00 86.44 291 ALA A O 1
ATOM 2413 N N . GLN A 1 292 ? -27.971 16.089 23.629 1.00 89.31 292 GLN A N 1
ATOM 2414 C CA . GLN A 1 292 ? -28.387 16.521 24.966 1.00 89.31 292 GLN A CA 1
ATOM 2415 C C . GLN A 1 292 ? -27.364 17.452 25.643 1.00 89.31 292 GLN A C 1
ATOM 2417 O O . GLN A 1 292 ? -27.622 17.961 26.732 1.00 89.31 292 GLN A O 1
ATOM 2422 N N . GLY A 1 293 ? -26.229 17.723 24.988 1.00 84.19 293 GLY A N 1
ATOM 2423 C CA . GLY A 1 293 ? -25.169 18.585 25.509 1.00 84.19 293 GLY A CA 1
ATOM 2424 C C . GLY A 1 293 ? -24.202 17.870 26.449 1.00 84.19 293 GLY A C 1
ATOM 2425 O O . GLY A 1 293 ? -23.420 18.537 27.126 1.00 84.19 293 GLY A O 1
ATOM 2426 N N . GLU A 1 294 ? -24.226 16.535 26.499 1.00 84.38 294 GLU A N 1
ATOM 2427 C CA . GLU A 1 294 ? -23.203 15.789 27.223 1.00 84.38 294 GLU A CA 1
ATOM 2428 C C . GLU A 1 294 ? -21.867 15.873 26.483 1.00 84.38 294 GLU A C 1
ATOM 2430 O O . GLU A 1 294 ? -21.768 15.556 25.297 1.00 84.38 294 GLU A O 1
ATOM 2435 N N . GLY A 1 295 ? -20.820 16.285 27.199 1.00 81.56 295 GLY A N 1
ATOM 2436 C CA . GLY A 1 295 ? -19.453 16.163 26.714 1.00 81.56 295 GLY A CA 1
ATOM 2437 C C . GLY A 1 295 ? -19.049 14.694 26.716 1.00 81.56 295 GLY A C 1
ATOM 2438 O O . GLY A 1 295 ? -19.088 14.049 27.762 1.00 81.56 295 GLY A O 1
ATOM 2439 N N . VAL A 1 296 ? -18.677 14.174 25.549 1.00 84.38 296 VAL A N 1
ATOM 2440 C CA . VAL A 1 296 ? -18.057 12.855 25.407 1.00 84.38 296 VAL A CA 1
ATOM 2441 C C . VAL A 1 296 ? -16.702 13.055 24.754 1.00 84.38 296 VAL A C 1
ATOM 2443 O O . VAL A 1 296 ? -16.599 13.727 23.721 1.00 84.38 296 VAL A O 1
ATOM 2446 N N . THR A 1 297 ? -15.670 12.469 25.351 1.00 84.62 297 THR A N 1
ATOM 2447 C CA . THR A 1 297 ? -14.337 12.447 24.759 1.00 84.62 297 THR A CA 1
ATOM 2448 C C . THR A 1 297 ? -14.048 11.129 24.044 1.00 84.62 297 THR A C 1
ATOM 2450 O O . THR A 1 297 ? -14.556 10.054 24.390 1.00 84.62 297 THR A O 1
ATOM 2453 N N . VAL A 1 298 ? -13.233 11.233 23.001 1.00 82.81 298 VAL A N 1
ATOM 2454 C CA . VAL A 1 298 ? -12.760 10.132 22.160 1.00 82.81 298 VAL A CA 1
ATOM 2455 C C . VAL A 1 298 ? -11.235 10.157 22.108 1.00 82.81 298 VAL A C 1
ATOM 2457 O O . VAL A 1 298 ? -10.610 11.182 22.370 1.00 82.81 298 VAL A O 1
ATOM 2460 N N . GLY A 1 299 ? -10.605 9.025 21.796 1.00 71.94 299 GLY A N 1
ATOM 2461 C CA . GLY A 1 299 ? -9.145 8.966 21.705 1.00 71.94 299 GLY A CA 1
ATOM 2462 C C . GLY A 1 299 ? -8.619 9.808 20.539 1.00 71.94 299 GLY A C 1
ATOM 2463 O O . GLY A 1 299 ? -8.995 9.567 19.396 1.00 71.94 299 GLY A O 1
ATOM 2464 N N . SER A 1 300 ? -7.706 10.746 20.803 1.00 65.75 300 SER A N 1
ATOM 2465 C CA . SER A 1 300 ? -7.191 11.687 19.791 1.00 65.75 300 SER A CA 1
ATOM 2466 C C . SER A 1 300 ? -6.047 11.163 18.923 1.00 65.75 300 SER A C 1
ATOM 2468 O O . SER A 1 300 ? -5.418 11.912 18.182 1.00 65.75 300 SER A O 1
ATOM 2470 N N . GLY A 1 301 ? -5.674 9.890 19.062 1.00 56.97 301 GLY A N 1
ATOM 2471 C CA . GLY A 1 301 ? -4.470 9.370 18.409 1.00 56.97 301 GLY A CA 1
ATOM 2472 C C . GLY A 1 301 ? -3.147 9.787 19.082 1.00 56.97 301 GLY A C 1
ATOM 2473 O O . GLY A 1 301 ? -2.126 9.141 18.831 1.00 56.97 301 GLY A O 1
ATOM 2474 N N . ASN A 1 302 ? -3.170 10.766 19.996 1.00 59.41 302 ASN A N 1
ATOM 2475 C CA . ASN A 1 302 ? -1.998 11.300 20.709 1.00 59.41 302 ASN A CA 1
ATOM 2476 C C . ASN A 1 302 ? -1.920 10.851 22.180 1.00 59.41 302 ASN A C 1
ATOM 2478 O O . ASN A 1 302 ? -1.138 11.384 22.962 1.00 59.41 302 ASN A O 1
ATOM 2482 N N . GLY A 1 303 ? -2.751 9.883 22.577 1.00 60.22 303 GLY A N 1
ATOM 2483 C CA . GLY A 1 303 ? -2.809 9.370 23.951 1.00 60.22 303 GLY A CA 1
ATOM 2484 C C . GLY A 1 303 ? -3.606 10.240 24.930 1.00 60.22 303 GLY A C 1
ATOM 2485 O O . GLY A 1 303 ? -3.791 9.826 26.070 1.00 60.22 303 GLY A O 1
ATOM 2486 N N . ALA A 1 304 ? -4.119 11.391 24.489 1.00 72.69 304 ALA A N 1
ATOM 2487 C CA . ALA A 1 304 ? -5.078 12.197 25.236 1.00 72.69 304 ALA A CA 1
ATOM 2488 C C . ALA A 1 304 ? -6.516 11.949 24.731 1.00 72.69 304 ALA A C 1
ATOM 2490 O O . ALA A 1 304 ? -6.716 11.637 23.554 1.00 72.69 304 ALA A O 1
ATOM 2491 N N . PRO A 1 305 ? -7.528 12.063 25.600 1.00 77.69 305 PRO A N 1
ATOM 2492 C CA . PRO A 1 305 ? -8.910 12.179 25.165 1.00 77.69 305 PRO A CA 1
ATOM 2493 C C . PRO A 1 305 ? -9.179 13.589 24.617 1.00 77.69 305 PRO A C 1
ATOM 2495 O O . PRO A 1 305 ? -8.911 14.574 25.304 1.00 77.69 305 PRO A O 1
ATOM 2498 N N . ASP A 1 306 ? -9.747 13.678 23.415 1.00 81.50 306 ASP A N 1
ATOM 2499 C CA . ASP A 1 306 ? -10.238 14.929 22.831 1.00 81.50 306 ASP A CA 1
ATOM 2500 C C . ASP A 1 306 ? -11.765 14.960 22.851 1.00 81.50 306 ASP A C 1
ATOM 2502 O O . ASP A 1 306 ? -12.440 13.950 22.640 1.00 81.50 306 ASP A O 1
ATOM 2506 N N . SER A 1 307 ? -12.327 16.141 23.104 1.00 83.81 307 SER A N 1
ATOM 2507 C CA . SER A 1 307 ? -13.772 16.353 23.000 1.00 83.81 307 SER A CA 1
ATOM 2508 C C . SER A 1 307 ? -14.200 16.381 21.537 1.00 83.81 307 SER A C 1
ATOM 2510 O O . SER A 1 307 ? -13.521 16.972 20.698 1.00 83.81 307 SER A O 1
ATOM 2512 N N . ILE A 1 308 ? -15.360 15.800 21.237 1.00 83.38 308 ILE A N 1
ATOM 2513 C CA . ILE A 1 308 ? -15.965 15.911 19.906 1.00 83.38 308 ILE A CA 1
ATOM 2514 C C . ILE A 1 308 ? -16.365 17.377 19.680 1.00 83.38 308 ILE A C 1
ATOM 2516 O O . ILE A 1 308 ? -17.253 17.895 20.356 1.00 83.38 308 ILE A O 1
ATOM 2520 N N . THR A 1 309 ? -15.683 18.052 18.752 1.00 79.94 309 THR A N 1
ATOM 2521 C CA . THR A 1 309 ? -15.842 19.496 18.499 1.00 79.94 309 THR A CA 1
ATOM 2522 C C . THR A 1 309 ? -16.955 19.822 17.514 1.00 79.94 309 THR A C 1
ATOM 2524 O O . THR A 1 309 ? -17.576 20.877 17.626 1.00 79.94 309 THR A O 1
ATOM 2527 N N . ASP A 1 310 ? -17.215 18.932 16.560 1.00 79.62 310 ASP A N 1
ATOM 2528 C CA . ASP A 1 310 ? -18.236 19.117 15.536 1.00 79.62 310 ASP A CA 1
ATOM 2529 C C . ASP A 1 310 ? -18.858 17.775 15.132 1.00 79.62 310 ASP A C 1
ATOM 2531 O O . ASP A 1 310 ? -18.280 16.702 15.335 1.00 79.62 310 ASP A O 1
ATOM 2535 N N . ARG A 1 311 ? -20.063 17.834 14.564 1.00 78.88 311 ARG A N 1
ATOM 2536 C CA . ARG A 1 311 ? -20.764 16.680 14.002 1.00 78.88 311 ARG A CA 1
ATOM 2537 C C . ARG A 1 311 ? -21.574 17.098 12.783 1.00 78.88 311 ARG A C 1
ATOM 2539 O O . ARG A 1 311 ? -22.410 17.998 12.844 1.00 78.88 311 ARG A O 1
ATOM 2546 N N . HIS A 1 312 ? -21.409 16.358 11.697 1.00 80.81 312 HIS A N 1
ATOM 2547 C CA . HIS A 1 312 ? -22.246 16.497 10.515 1.00 80.81 312 HIS A CA 1
ATOM 2548 C C . HIS A 1 312 ? -23.123 15.255 10.364 1.00 80.81 312 HIS A C 1
ATOM 2550 O O . HIS A 1 312 ? -22.609 14.147 10.247 1.00 80.81 312 HIS A O 1
ATOM 2556 N N . VAL A 1 313 ? -24.447 15.433 10.375 1.00 81.62 313 VAL A N 1
ATOM 2557 C CA . VAL A 1 313 ? -25.404 14.333 10.192 1.00 81.62 313 VAL A CA 1
ATOM 2558 C C . VAL A 1 313 ? -26.254 14.593 8.965 1.00 81.62 313 VAL A C 1
ATOM 2560 O O . VAL A 1 313 ? -27.007 15.567 8.912 1.00 81.62 313 VAL A O 1
ATOM 2563 N N . ARG A 1 314 ? -26.193 13.665 8.011 1.00 82.69 314 ARG A N 1
ATOM 2564 C CA . ARG A 1 314 ? -27.120 13.609 6.884 1.00 82.69 314 ARG A CA 1
ATOM 2565 C C . ARG A 1 314 ? -28.214 12.599 7.184 1.00 82.69 314 ARG A C 1
ATOM 2567 O O . ARG A 1 314 ? -27.960 11.410 7.338 1.00 82.69 314 ARG A O 1
ATOM 2574 N N . ARG A 1 315 ? -29.450 13.083 7.287 1.00 84.19 315 ARG A N 1
ATOM 2575 C CA . ARG A 1 315 ? -30.628 12.222 7.441 1.00 84.19 315 ARG A CA 1
ATOM 2576 C C . ARG A 1 315 ? -31.100 11.765 6.067 1.00 84.19 315 ARG A C 1
ATOM 2578 O O . ARG A 1 315 ? -31.125 12.575 5.146 1.00 84.19 315 ARG A O 1
ATOM 2585 N N . ASN A 1 316 ? -31.521 10.505 5.964 1.00 83.88 316 ASN A N 1
ATOM 2586 C CA . ASN A 1 316 ? -31.988 9.891 4.714 1.00 83.88 316 ASN A CA 1
ATOM 2587 C C . ASN A 1 316 ? -30.960 9.996 3.572 1.00 83.88 316 ASN A C 1
ATOM 2589 O O . ASN A 1 316 ? -31.339 10.197 2.421 1.00 83.88 316 ASN A O 1
ATOM 2593 N N . ALA A 1 317 ? -29.669 9.909 3.905 1.00 83.06 317 ALA A N 1
ATOM 2594 C CA . ALA A 1 317 ? -28.617 9.814 2.905 1.00 83.06 317 ALA A CA 1
ATOM 2595 C C . ALA A 1 317 ? -28.743 8.490 2.139 1.00 83.06 317 ALA A C 1
ATOM 2597 O O . ALA A 1 317 ? -29.135 7.468 2.712 1.00 83.06 317 ALA A O 1
ATOM 2598 N N . SER A 1 318 ? -28.428 8.522 0.850 1.00 86.56 318 SER A N 1
ATOM 2599 C CA . SER A 1 318 ? -28.335 7.316 0.037 1.00 86.56 318 SER A CA 1
ATOM 2600 C C . SER A 1 318 ? -27.116 6.522 0.493 1.00 86.56 318 SER A C 1
ATOM 2602 O O . SER A 1 318 ? -26.007 7.042 0.499 1.00 86.56 318 SER A O 1
ATOM 2604 N N . THR A 1 319 ? -27.298 5.262 0.887 1.00 84.44 319 THR A N 1
ATOM 2605 C CA . THR A 1 319 ? -26.175 4.418 1.311 1.00 84.44 319 THR A CA 1
ATOM 2606 C C . THR A 1 319 ? -25.857 3.346 0.280 1.00 84.44 319 THR A C 1
ATOM 2608 O O . THR A 1 319 ? -26.740 2.751 -0.347 1.00 84.44 319 THR A O 1
ATOM 2611 N N . ILE A 1 320 ? -24.566 3.074 0.114 1.00 83.81 320 ILE A N 1
ATOM 2612 C CA . ILE A 1 320 ? -24.068 1.895 -0.584 1.00 83.81 320 ILE A CA 1
ATOM 2613 C C . ILE A 1 320 ? -23.806 0.833 0.473 1.00 83.81 320 ILE A C 1
ATOM 2615 O O . ILE A 1 320 ? -23.005 1.031 1.384 1.00 83.81 320 ILE A O 1
ATOM 2619 N N . ARG A 1 321 ? -24.463 -0.319 0.325 1.00 82.06 321 ARG A N 1
ATOM 2620 C CA . ARG A 1 321 ? -24.264 -1.482 1.189 1.00 82.06 321 ARG A CA 1
ATOM 2621 C C . ARG A 1 321 ? -23.651 -2.627 0.390 1.00 82.06 321 ARG A C 1
ATOM 2623 O O . ARG A 1 321 ? -24.301 -3.212 -0.476 1.00 82.06 321 ARG A O 1
ATOM 2630 N N . LEU A 1 322 ? -22.414 -2.977 0.715 1.00 78.19 322 LEU A N 1
ATOM 2631 C CA . LEU A 1 322 ? -21.728 -4.151 0.192 1.00 78.19 322 LEU A CA 1
ATOM 2632 C C . LEU A 1 322 ? -21.925 -5.321 1.152 1.00 78.19 322 LEU A C 1
ATOM 2634 O O . LEU A 1 322 ? -21.662 -5.210 2.346 1.00 78.19 322 LEU A O 1
ATOM 2638 N N . ARG A 1 323 ? -22.372 -6.464 0.630 1.00 82.75 323 ARG A N 1
ATOM 2639 C CA . ARG A 1 323 ? -22.464 -7.713 1.391 1.00 82.75 323 ARG A CA 1
ATOM 2640 C C . ARG A 1 323 ? -21.542 -8.753 0.776 1.00 82.75 323 ARG A C 1
ATOM 2642 O O . ARG A 1 323 ? -21.666 -9.077 -0.404 1.00 82.75 323 ARG A O 1
ATOM 2649 N N . THR A 1 324 ? -20.639 -9.300 1.578 1.00 77.56 324 THR A N 1
ATOM 2650 C CA . THR A 1 324 ? -19.760 -10.389 1.148 1.00 77.56 324 THR A CA 1
ATOM 2651 C C . THR A 1 324 ? -20.527 -11.713 1.114 1.00 77.56 324 THR A C 1
ATOM 2653 O O . THR A 1 324 ? -21.550 -11.886 1.779 1.00 77.56 324 THR A O 1
ATOM 2656 N N . ARG A 1 325 ? -20.013 -12.704 0.373 1.00 78.38 325 ARG A N 1
ATOM 2657 C CA . ARG A 1 325 ? -20.589 -14.067 0.344 1.00 78.38 325 ARG A CA 1
ATOM 2658 C C . ARG A 1 325 ? -20.611 -14.740 1.720 1.00 78.38 325 ARG A C 1
ATOM 2660 O O . ARG A 1 325 ? -21.424 -15.626 1.947 1.00 78.38 325 ARG A O 1
ATOM 2667 N N . ARG A 1 326 ? -19.727 -14.306 2.622 1.00 80.69 326 ARG A N 1
ATOM 2668 C CA . ARG A 1 326 ? -19.618 -14.776 4.009 1.00 80.69 326 ARG A CA 1
ATOM 2669 C C . ARG A 1 326 ? -20.576 -14.044 4.960 1.00 80.69 326 ARG A C 1
ATOM 2671 O O . ARG A 1 326 ? -20.575 -14.324 6.148 1.00 80.69 326 ARG A O 1
ATOM 2678 N N . GLY A 1 327 ? -21.404 -13.128 4.447 1.00 79.81 327 GLY A N 1
ATOM 2679 C CA . GLY A 1 327 ? -22.423 -12.417 5.220 1.00 79.81 327 GLY A CA 1
ATOM 2680 C C . GLY A 1 327 ? -21.939 -11.135 5.898 1.00 79.81 327 GLY A C 1
ATOM 2681 O O . GLY A 1 327 ? -22.757 -10.454 6.509 1.00 79.81 327 GLY A O 1
ATOM 2682 N N . LEU A 1 328 ? -20.659 -10.769 5.753 1.00 79.06 328 LEU A N 1
ATOM 2683 C CA . LEU A 1 328 ? -20.138 -9.497 6.261 1.00 79.06 328 LEU A CA 1
ATOM 2684 C C . LEU A 1 328 ? -20.753 -8.343 5.471 1.00 79.06 328 LEU A C 1
ATOM 2686 O O . LEU A 1 328 ? -20.899 -8.433 4.248 1.00 79.06 328 LEU A O 1
ATOM 2690 N N . VAL A 1 329 ? -21.120 -7.274 6.169 1.00 77.50 329 VAL A N 1
ATOM 2691 C CA . VAL A 1 329 ? -21.760 -6.100 5.580 1.00 77.50 329 VAL A CA 1
ATOM 2692 C C . VAL A 1 329 ? -20.895 -4.884 5.844 1.00 77.50 329 VAL A C 1
ATOM 2694 O O . VAL A 1 329 ? -20.455 -4.666 6.968 1.00 77.50 329 VAL A O 1
ATOM 2697 N N . LEU A 1 330 ? -20.686 -4.099 4.798 1.00 75.06 330 LEU A N 1
ATOM 2698 C CA . LEU A 1 330 ? -20.022 -2.814 4.861 1.00 75.06 330 LEU A CA 1
ATOM 2699 C C . LEU A 1 330 ? -20.955 -1.781 4.228 1.00 75.06 330 LEU A C 1
ATOM 2701 O O . LEU A 1 330 ? -21.494 -2.013 3.146 1.00 75.06 330 LEU A O 1
ATOM 2705 N N . GLU A 1 331 ? -21.214 -0.690 4.937 1.00 79.25 331 GLU A N 1
ATOM 2706 C CA . GLU A 1 331 ? -22.190 0.322 4.545 1.00 79.25 331 GLU A CA 1
ATOM 2707 C C . GLU A 1 331 ? -21.620 1.719 4.738 1.00 79.25 331 GLU A C 1
ATOM 2709 O O . GLU A 1 331 ? -20.995 1.995 5.761 1.00 79.25 331 GLU A O 1
ATOM 2714 N N . GLY A 1 332 ? -21.877 2.599 3.775 1.00 78.62 332 GLY A N 1
ATOM 2715 C CA . GLY A 1 332 ? -21.535 4.008 3.890 1.00 78.62 332 GLY A CA 1
ATOM 2716 C C . GLY A 1 332 ? -22.294 4.894 2.908 1.00 78.62 332 GLY A C 1
ATOM 2717 O O . GLY A 1 332 ? -23.015 4.397 2.045 1.00 78.62 332 GLY A O 1
ATOM 2718 N N . ASP A 1 333 ? -22.147 6.208 3.073 1.00 80.62 333 ASP A N 1
ATOM 2719 C CA . ASP A 1 333 ? -22.761 7.241 2.224 1.00 80.62 333 ASP A CA 1
ATOM 2720 C C . ASP A 1 333 ? -22.252 7.133 0.774 1.00 80.62 333 ASP A C 1
ATOM 2722 O O . ASP A 1 333 ? -21.063 6.874 0.545 1.00 80.62 333 ASP A O 1
ATOM 2726 N N . ASP A 1 334 ? -23.135 7.315 -0.209 1.00 79.31 334 ASP A N 1
ATOM 2727 C CA . ASP A 1 334 ? -22.793 7.230 -1.637 1.00 79.31 334 ASP A CA 1
ATOM 2728 C C . ASP A 1 334 ? -21.934 8.413 -2.112 1.00 79.31 334 ASP A C 1
ATOM 2730 O O . ASP A 1 334 ? -21.101 8.270 -3.009 1.00 79.31 334 ASP A O 1
ATOM 2734 N N . GLU A 1 335 ? -22.080 9.563 -1.460 1.00 76.69 335 GLU A N 1
ATOM 2735 C CA . GLU A 1 335 ? -21.291 10.772 -1.693 1.00 76.69 335 GLU A CA 1
ATOM 2736 C C . GLU A 1 335 ? -19.979 10.811 -0.890 1.00 76.69 335 GLU A C 1
ATOM 2738 O O . GLU A 1 335 ? -19.264 11.822 -0.911 1.00 76.69 335 GLU A O 1
ATOM 2743 N N . HIS A 1 336 ? -19.639 9.739 -0.168 1.00 69.00 336 HIS A N 1
ATOM 2744 C CA . HIS A 1 336 ? -18.430 9.718 0.640 1.00 69.00 336 HIS A CA 1
ATOM 2745 C C . HIS A 1 336 ? -17.177 9.888 -0.235 1.00 69.00 336 HIS A C 1
ATOM 2747 O O . HIS A 1 336 ? -16.824 9.027 -1.043 1.00 69.00 336 HIS A O 1
ATOM 2753 N N . LYS A 1 337 ? -16.486 11.021 -0.067 1.00 56.84 337 LYS A N 1
ATOM 2754 C CA . LYS A 1 337 ? -15.232 11.296 -0.768 1.00 56.84 337 LYS A CA 1
ATOM 2755 C C . LYS A 1 337 ? -14.090 10.560 -0.090 1.00 56.84 337 LYS A C 1
ATOM 2757 O O . LYS A 1 337 ? -13.810 10.773 1.084 1.00 56.84 337 LYS A O 1
ATOM 2762 N N . LEU A 1 338 ? -13.401 9.746 -0.874 1.00 50.50 338 LEU A N 1
ATOM 2763 C CA . LEU A 1 338 ? -12.121 9.171 -0.493 1.00 50.50 338 LEU A CA 1
ATOM 2764 C C . LEU A 1 338 ? -11.057 10.251 -0.640 1.00 50.50 338 LEU A C 1
ATOM 2766 O O . LEU A 1 338 ? -10.961 10.865 -1.705 1.00 50.50 338 LEU A O 1
ATOM 2770 N N . ASN A 1 339 ? -10.275 10.465 0.414 1.00 38.97 339 ASN A N 1
ATOM 2771 C CA . ASN A 1 339 ? -9.047 11.251 0.330 1.00 38.97 339 ASN A CA 1
ATOM 2772 C C . ASN A 1 339 ? -7.866 10.396 -0.154 1.00 38.97 339 ASN A C 1
ATOM 2774 O O . ASN A 1 339 ? -7.776 9.182 0.182 1.00 38.97 339 ASN A O 1
#